Protein AF-G9QNW3-F1 (afdb_monomer)

Foldseek 3Di:
DQPQLAAADELCGWFADPVFFDQDNSSKTKGDPPHQPLVRLVCCSNNVNRTYYHFQLVLQSVLLVVLCVFFDSVVSSVQCVTDMRDGPDDRCLQVKDKDFAPPDDQQKWWKWALCQFDPVCVSLRIWIWGHHDPAWTQTHNQGIGGQVVRQVVSQVRGDPPDDDTIHTGRMIIHGPCVSSVVRGDDPPPPDDDDDDDDDDDDPWDWDDDPPDIDTD

Radius of gyration: 21.56 Å; Cα contacts (8 Å, |Δi|>4): 379; chains: 1; bounding box: 48×36×77 Å

pLDDT: mean 88.65, std 16.79, range [32.75, 98.75]

Sequence (216 aa):
MYKSGVHFATFSTSKCNEKYWTLTEKGAFALKPNVLPQTAIEDIFRNGRKYAFECATAMVIVFYKAVLEIIDKEQFNLLFSNLYLYDWQYDQDLDLRSHKGTDFLPGDCVYFINPDHDPNTPEWQGENAIVLDERLYYAHGIGITTRQRIIDILNTKRKQNPNQSAFLTNQITRLNFRSLLPYKPKINRDHHHVHQHSSLFSNLIISKIGSKTYLL

Secondary structure (DSSP, 8-state):
-GGG--EE--GGG-B--TTTEEEPTTS-EEEPTT--HHHHHHHHHHSGGG-EE-HHHHHHHHHHHHHHTTS-HHHHHHHTTT-EEBTTB--GGG-EEEEE-S---TT-EEEEE-TTB-TT-GGGSEEEEEEEETTEEEETTTEEE-HHHHHHHHHTTBPSS--S--EEEEEEEEE-TTTTGGGS-------------------PPEEEETTEEEE-

InterPro domains:
  IPR020916 Protein-glutamine gamma-glutamyltransferase, bacteria [NF002869] (2-214)
  IPR020916 Protein-glutamine gamma-glutamyltransferase, bacteria [PF20085] (1-181)

Structure (mmCIF, N/CA/C/O backbone):
data_AF-G9QNW3-F1
#
_entry.id   AF-G9QNW3-F1
#
loop_
_atom_site.group_PDB
_atom_site.id
_atom_site.type_symbol
_atom_site.label_atom_id
_atom_site.label_alt_id
_atom_site.label_comp_id
_atom_site.label_asym_id
_atom_site.label_entity_id
_atom_site.label_seq_id
_atom_site.pdbx_PDB_ins_code
_atom_site.Cartn_x
_atom_site.Cartn_y
_atom_site.Cartn_z
_atom_site.occupancy
_atom_site.B_iso_or_equiv
_atom_site.auth_seq_id
_atom_site.auth_comp_id
_atom_site.auth_asym_id
_atom_site.auth_atom_id
_atom_site.pdbx_PDB_model_num
ATOM 1 N N . MET A 1 1 ? -3.596 -6.268 -6.163 1.00 94.06 1 MET A N 1
ATOM 2 C CA . MET A 1 1 ? -3.037 -6.664 -4.855 1.00 94.06 1 MET A CA 1
ATOM 3 C C . MET A 1 1 ? -3.921 -7.690 -4.156 1.00 94.06 1 MET A C 1
ATOM 5 O O . MET A 1 1 ? -3.487 -8.817 -4.040 1.00 94.06 1 MET A O 1
ATOM 9 N N . TYR A 1 2 ? -5.172 -7.374 -3.794 1.00 96.00 2 TYR A N 1
ATOM 10 C CA . TYR A 1 2 ? -6.081 -8.276 -3.054 1.00 96.00 2 TYR A CA 1
ATOM 11 C C . TYR A 1 2 ? -6.068 -9.765 -3.471 1.00 96.00 2 TYR A C 1
ATOM 13 O O . TYR A 1 2 ? -5.963 -10.647 -2.627 1.00 96.00 2 TYR A O 1
ATOM 21 N N . LYS A 1 3 ? -6.117 -10.060 -4.778 1.00 96.44 3 LYS A N 1
ATOM 22 C CA . LYS A 1 3 ? -6.147 -11.439 -5.300 1.00 96.44 3 LYS A CA 1
ATOM 23 C C . LYS A 1 3 ? -4.790 -12.169 -5.306 1.00 96.44 3 LYS A C 1
ATOM 25 O O . LYS A 1 3 ? -4.767 -13.347 -5.638 1.00 96.44 3 LYS A O 1
ATOM 30 N N . SER A 1 4 ? -3.670 -11.517 -4.970 1.00 96.19 4 SER A N 1
ATOM 31 C CA . SER A 1 4 ? -2.334 -12.142 -5.038 1.00 96.19 4 SER A CA 1
ATOM 32 C C . SER A 1 4 ? -2.077 -13.163 -3.923 1.00 96.19 4 SER A C 1
ATOM 34 O O . SER A 1 4 ? -1.139 -13.956 -4.010 1.00 96.19 4 SER A O 1
ATOM 36 N N . GLY A 1 5 ? -2.893 -13.151 -2.864 1.00 96.31 5 GLY A N 1
ATOM 37 C CA . GLY A 1 5 ? -2.676 -13.973 -1.672 1.00 96.31 5 GLY A CA 1
ATOM 38 C C . GLY A 1 5 ? -1.566 -13.449 -0.757 1.00 96.31 5 GLY A C 1
ATOM 39 O O . GLY A 1 5 ? -1.055 -14.212 0.062 1.00 96.31 5 GLY A O 1
ATOM 40 N N . VAL A 1 6 ? -1.171 -12.181 -0.910 1.00 97.31 6 VAL A N 1
ATOM 41 C CA . VAL A 1 6 ? -0.330 -11.486 0.070 1.00 97.31 6 VAL A CA 1
ATOM 42 C C . VAL A 1 6 ? -1.066 -11.338 1.399 1.00 97.31 6 VAL A C 1
ATOM 44 O O . VAL A 1 6 ? -2.279 -11.124 1.416 1.00 97.31 6 VAL A O 1
ATOM 47 N N . HIS A 1 7 ? -0.338 -11.469 2.503 1.00 96.06 7 HIS A N 1
ATOM 48 C CA . HIS A 1 7 ? -0.900 -11.348 3.849 1.00 96.06 7 HIS A CA 1
ATOM 49 C C . HIS A 1 7 ? -0.460 -10.038 4.497 1.00 96.06 7 HIS A C 1
ATOM 51 O O . HIS A 1 7 ? 0.579 -9.492 4.143 1.00 96.06 7 HIS A O 1
ATOM 57 N N . PHE A 1 8 ? -1.237 -9.562 5.462 1.00 95.69 8 PHE A N 1
ATOM 58 C CA . PHE A 1 8 ? -0.781 -8.499 6.348 1.00 95.69 8 PHE A CA 1
ATOM 59 C C . PHE A 1 8 ? 0.301 -9.032 7.296 1.00 95.69 8 PHE A C 1
ATOM 61 O O . PHE A 1 8 ? 0.210 -10.173 7.758 1.00 95.69 8 PHE A O 1
ATOM 68 N N . ALA A 1 9 ? 1.295 -8.201 7.592 1.00 94.94 9 ALA A N 1
ATOM 69 C CA . ALA A 1 9 ? 2.261 -8.411 8.664 1.00 94.94 9 ALA A CA 1
ATOM 70 C C . ALA A 1 9 ? 2.714 -7.064 9.238 1.00 94.94 9 ALA A C 1
ATOM 72 O O . ALA A 1 9 ? 2.739 -6.061 8.532 1.00 94.94 9 ALA A O 1
ATOM 73 N N . THR A 1 10 ? 3.105 -7.049 10.510 1.00 93.44 10 THR A N 1
ATOM 74 C CA . THR A 1 10 ? 3.856 -5.925 11.090 1.00 93.44 10 THR A CA 1
ATOM 75 C C . THR A 1 10 ? 5.295 -5.940 10.573 1.00 93.44 10 THR A C 1
ATOM 77 O O . THR A 1 10 ? 5.761 -6.974 10.101 1.00 93.44 10 THR A O 1
ATOM 80 N N . PHE A 1 11 ? 6.050 -4.851 10.754 1.00 93.25 11 PHE A N 1
ATOM 81 C CA . PHE A 1 11 ? 7.466 -4.801 10.359 1.00 93.25 11 PHE A CA 1
ATOM 82 C C . PHE A 1 11 ? 8.308 -5.964 10.909 1.00 93.25 11 PHE A C 1
ATOM 84 O O . PHE A 1 11 ? 9.110 -6.548 10.186 1.00 93.25 11 PHE A O 1
ATOM 91 N N . SER A 1 12 ? 8.092 -6.358 12.168 1.00 93.50 12 SER A N 1
ATOM 92 C CA . SER A 1 12 ? 8.830 -7.458 12.806 1.00 93.50 12 SER A CA 1
ATOM 93 C C . SER A 1 12 ? 8.481 -8.846 12.262 1.00 93.50 12 SER A C 1
ATOM 95 O O . SER A 1 12 ? 9.225 -9.796 12.488 1.00 93.50 12 SER A O 1
ATOM 97 N N . THR A 1 13 ? 7.350 -8.977 11.568 1.00 95.44 13 THR A N 1
ATOM 98 C CA . THR A 1 13 ? 6.858 -10.243 11.004 1.00 95.44 13 THR A CA 1
ATOM 99 C C . THR A 1 13 ? 6.777 -10.213 9.477 1.00 95.44 13 THR A C 1
ATOM 101 O O . THR A 1 13 ? 6.267 -11.155 8.863 1.00 95.44 13 THR A O 1
ATOM 104 N N . SER A 1 14 ? 7.292 -9.146 8.855 1.00 97.31 14 SER A N 1
ATOM 105 C CA . SER A 1 14 ? 7.350 -8.987 7.409 1.00 97.31 14 SER A CA 1
ATOM 106 C C . SER A 1 14 ? 8.099 -10.1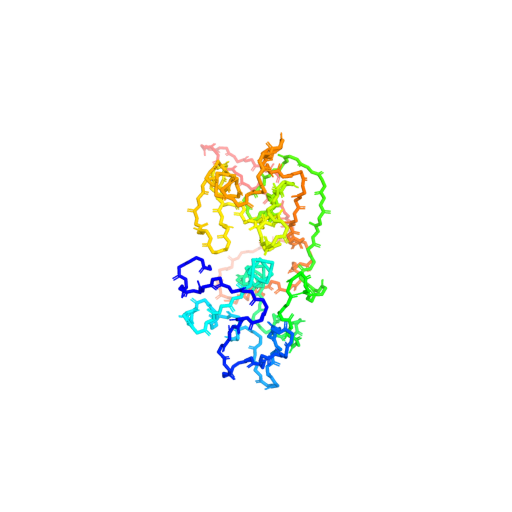46 6.755 1.00 97.31 14 SER A C 1
ATOM 108 O O . SER A 1 14 ? 9.099 -10.644 7.270 1.00 97.31 14 SER A O 1
ATOM 110 N N . LYS A 1 15 ? 7.645 -10.550 5.569 1.00 98.00 15 LYS A N 1
ATOM 111 C CA . LYS A 1 15 ? 8.325 -11.546 4.734 1.00 98.00 15 LYS A CA 1
ATOM 112 C C . LYS A 1 15 ? 8.277 -11.138 3.271 1.00 98.00 15 LYS A C 1
ATOM 114 O O . LYS A 1 15 ? 7.293 -10.560 2.805 1.00 98.00 15 LYS A O 1
ATOM 119 N N . CYS A 1 16 ? 9.302 -11.516 2.525 1.00 98.38 16 CYS A N 1
ATOM 120 C CA . CYS A 1 16 ? 9.379 -11.288 1.090 1.00 98.38 16 CYS A CA 1
ATOM 121 C C . CYS A 1 16 ? 9.994 -12.490 0.372 1.00 98.38 16 CYS A C 1
ATOM 123 O O . CYS A 1 16 ? 10.690 -13.305 0.974 1.00 98.38 16 CYS A O 1
ATOM 125 N N . ASN A 1 17 ? 9.788 -12.586 -0.942 1.00 98.56 17 ASN A N 1
ATOM 126 C CA . ASN A 1 17 ? 10.520 -13.554 -1.750 1.00 98.56 17 ASN A CA 1
ATOM 127 C C . ASN A 1 17 ? 11.998 -13.145 -1.859 1.00 98.56 17 ASN A C 1
ATOM 129 O O . ASN A 1 17 ? 12.354 -12.245 -2.627 1.00 98.56 17 ASN A O 1
ATOM 133 N N . GLU A 1 18 ? 12.860 -13.857 -1.134 1.00 97.81 18 GLU A N 1
ATOM 134 C CA . GLU A 1 18 ? 14.298 -13.585 -1.071 1.00 97.81 18 GLU A CA 1
ATOM 135 C C . GLU A 1 18 ? 15.026 -13.759 -2.405 1.00 97.81 18 GLU A C 1
ATOM 137 O O . GLU A 1 18 ? 16.173 -13.346 -2.549 1.00 97.81 18 GLU A O 1
ATOM 142 N N . LYS A 1 19 ? 14.385 -14.321 -3.433 1.00 98.25 19 LYS A N 1
ATOM 143 C CA . LYS A 1 19 ? 14.947 -14.291 -4.787 1.00 98.25 19 LYS A CA 1
ATOM 144 C C . LYS A 1 19 ? 15.161 -12.857 -5.294 1.00 98.25 19 LYS A C 1
ATOM 146 O O . LYS A 1 19 ? 16.102 -12.621 -6.044 1.00 98.25 19 LYS A O 1
ATOM 151 N N . TYR A 1 20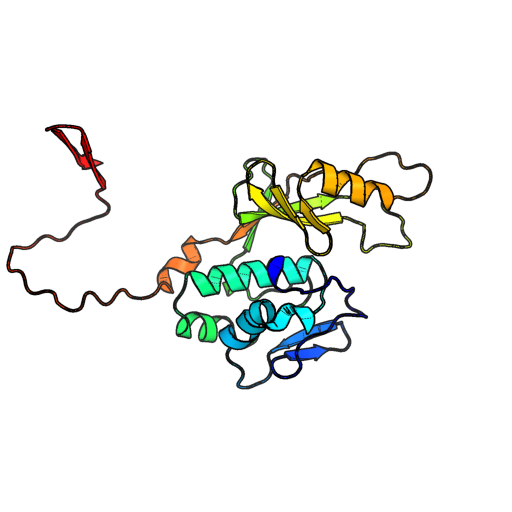 ? 14.295 -11.925 -4.898 1.00 98.56 20 TYR A N 1
ATOM 152 C CA . TYR A 1 20 ? 14.255 -10.562 -5.437 1.00 98.56 20 TYR A CA 1
ATOM 153 C C . TYR A 1 20 ? 14.609 -9.492 -4.402 1.00 98.56 20 TYR A C 1
ATOM 155 O O . TYR A 1 20 ? 15.118 -8.435 -4.765 1.00 98.56 20 TYR A O 1
ATOM 163 N N . TRP A 1 21 ? 14.363 -9.775 -3.125 1.00 98.62 21 TRP A N 1
ATOM 164 C CA . TRP A 1 21 ? 14.436 -8.799 -2.044 1.00 98.62 21 TRP A CA 1
ATOM 165 C C . TRP A 1 21 ? 15.356 -9.286 -0.924 1.00 98.62 21 TRP A C 1
ATOM 167 O O . TRP A 1 21 ? 15.418 -10.480 -0.638 1.00 98.62 21 TRP A O 1
ATOM 177 N N . THR A 1 22 ? 16.055 -8.366 -0.276 1.00 98.44 22 THR A N 1
ATOM 178 C CA . THR A 1 22 ? 16.709 -8.580 1.015 1.00 98.44 22 THR A CA 1
ATOM 179 C C . THR A 1 22 ? 15.813 -7.986 2.095 1.00 98.44 22 THR A C 1
ATOM 181 O O . THR A 1 22 ? 15.537 -6.786 2.071 1.00 98.44 22 THR A O 1
ATOM 184 N N . LEU A 1 23 ? 15.358 -8.821 3.031 1.00 97.88 23 LEU A N 1
ATOM 185 C CA . LEU A 1 23 ? 14.637 -8.369 4.218 1.00 97.88 23 LEU A CA 1
ATOM 186 C C . LEU A 1 23 ? 15.634 -7.747 5.201 1.00 97.88 23 LEU A C 1
ATOM 188 O O . LEU A 1 23 ? 16.594 -8.405 5.600 1.00 97.88 23 LEU A O 1
ATOM 192 N N . THR A 1 24 ? 15.434 -6.487 5.575 1.00 97.12 24 THR A N 1
ATOM 193 C CA . THR A 1 24 ? 16.271 -5.827 6.586 1.00 97.12 24 THR A CA 1
ATOM 194 C C . THR A 1 24 ? 15.779 -6.146 7.995 1.00 97.12 24 THR A C 1
ATOM 196 O O . THR A 1 24 ? 14.627 -6.524 8.193 1.00 97.12 24 THR A O 1
ATOM 199 N N . GLU A 1 25 ? 16.618 -5.907 9.004 1.00 94.25 25 GLU A N 1
ATOM 200 C CA . GLU A 1 25 ? 16.242 -6.056 10.422 1.00 94.25 25 GLU A CA 1
ATOM 201 C C . GLU A 1 25 ? 15.055 -5.170 10.832 1.00 94.25 25 GLU A C 1
ATOM 203 O O . GLU A 1 25 ? 14.339 -5.478 11.780 1.00 94.25 25 GLU A O 1
ATOM 208 N N . LYS A 1 26 ? 14.822 -4.074 10.101 1.00 93.75 26 LYS A N 1
ATOM 209 C CA . LYS A 1 26 ? 13.680 -3.178 10.316 1.00 93.75 26 LYS A CA 1
ATOM 210 C C . LYS A 1 26 ? 12.401 -3.675 9.639 1.00 93.75 26 LYS A C 1
ATOM 212 O O . LYS A 1 26 ? 11.382 -3.014 9.758 1.00 93.75 26 LYS A O 1
ATOM 217 N N . GLY A 1 27 ? 12.438 -4.789 8.907 1.00 94.50 27 GLY A N 1
ATOM 218 C CA . GLY A 1 27 ? 11.290 -5.304 8.159 1.00 94.50 27 GLY A CA 1
ATOM 219 C C . GLY A 1 27 ? 11.092 -4.679 6.777 1.00 94.50 27 GLY A C 1
ATOM 220 O O . GLY A 1 27 ? 10.025 -4.853 6.190 1.00 94.50 27 GLY A O 1
ATOM 221 N N . ALA A 1 28 ? 12.088 -3.951 6.261 1.00 96.81 28 ALA A N 1
ATOM 222 C CA . ALA A 1 28 ? 12.049 -3.352 4.928 1.00 96.81 28 ALA A CA 1
ATOM 223 C C . ALA A 1 28 ? 12.495 -4.335 3.846 1.00 96.81 28 ALA A C 1
ATOM 225 O O . ALA A 1 28 ? 13.322 -5.211 4.107 1.00 96.81 28 ALA A O 1
ATOM 226 N N . PHE A 1 29 ? 12.022 -4.146 2.614 1.00 98.00 29 PHE A N 1
ATOM 227 C CA . PHE A 1 29 ? 12.475 -4.932 1.466 1.00 98.00 29 PHE A CA 1
ATOM 228 C C . PHE A 1 29 ? 13.389 -4.090 0.587 1.00 98.00 29 PHE A C 1
ATOM 230 O O . PHE A 1 29 ? 12.930 -3.218 -0.150 1.00 98.00 29 PHE A O 1
ATOM 237 N N . ALA A 1 30 ? 14.686 -4.376 0.641 1.00 98.06 30 ALA A N 1
ATOM 238 C CA . ALA A 1 30 ? 15.664 -3.785 -0.260 1.00 98.06 30 ALA A CA 1
ATOM 239 C C . ALA A 1 30 ? 15.772 -4.636 -1.529 1.00 98.06 30 ALA A C 1
ATOM 241 O O . ALA A 1 30 ? 15.987 -5.848 -1.448 1.00 98.06 30 ALA A O 1
ATOM 242 N N . LEU A 1 31 ? 15.612 -4.030 -2.703 1.00 98.38 31 LEU A N 1
ATOM 243 C CA . LEU A 1 31 ? 15.790 -4.725 -3.974 1.00 98.38 31 LEU A CA 1
ATOM 244 C C . LEU A 1 31 ? 17.223 -5.263 -4.081 1.00 98.38 31 LEU A C 1
ATOM 246 O O . LEU A 1 31 ? 18.190 -4.559 -3.787 1.00 98.38 31 LEU A O 1
ATOM 250 N N . LYS A 1 32 ? 17.374 -6.526 -4.488 1.00 98.19 32 LYS A N 1
ATOM 251 C CA . LYS A 1 32 ? 18.704 -7.120 -4.657 1.00 98.19 32 LYS A CA 1
ATOM 252 C C . LYS A 1 32 ? 19.433 -6.530 -5.873 1.00 98.19 32 LYS A C 1
ATOM 254 O O . LYS A 1 32 ? 18.789 -6.229 -6.880 1.00 98.19 32 LYS A O 1
ATOM 259 N N . PRO A 1 33 ? 20.777 -6.447 -5.834 1.00 95.31 33 PRO A N 1
ATOM 260 C CA . PRO A 1 33 ? 21.562 -6.020 -6.987 1.00 95.31 33 PRO A CA 1
ATOM 261 C C . PRO A 1 33 ? 21.247 -6.859 -8.231 1.00 95.31 33 PRO A C 1
ATOM 263 O O . PRO A 1 33 ? 21.063 -8.074 -8.137 1.00 95.31 33 PRO A O 1
ATOM 266 N N . ASN A 1 34 ? 21.229 -6.215 -9.399 1.00 92.50 34 ASN A N 1
ATOM 267 C CA . ASN A 1 34 ? 20.969 -6.830 -10.710 1.00 92.50 34 ASN A CA 1
ATOM 268 C C . ASN A 1 34 ? 19.565 -7.441 -10.891 1.00 92.50 34 ASN A C 1
ATOM 270 O O . ASN A 1 34 ? 19.308 -8.103 -11.899 1.00 92.50 34 ASN A O 1
ATOM 274 N N . VAL A 1 35 ? 18.637 -7.222 -9.956 1.00 97.69 35 VAL A N 1
ATOM 275 C CA . VAL A 1 35 ? 17.225 -7.558 -10.149 1.00 97.69 35 VAL A CA 1
ATOM 276 C C . VAL A 1 35 ? 16.521 -6.382 -10.814 1.00 97.69 35 VAL A C 1
ATOM 278 O O . VAL A 1 35 ? 16.588 -5.259 -10.330 1.00 97.69 35 VAL A O 1
ATOM 281 N N . LEU A 1 36 ? 15.803 -6.641 -11.910 1.00 98.00 36 LEU A N 1
ATOM 282 C CA . LEU A 1 36 ? 14.977 -5.612 -12.543 1.00 98.00 36 LEU A CA 1
ATOM 283 C C . LEU A 1 36 ? 13.799 -5.229 -11.623 1.00 98.00 36 LEU A C 1
ATOM 285 O O . LEU A 1 36 ? 13.040 -6.128 -11.232 1.00 98.00 36 LEU A O 1
ATOM 289 N N . PRO A 1 37 ? 13.589 -3.931 -11.330 1.00 98.06 37 PRO A N 1
ATOM 290 C CA . PRO A 1 37 ? 12.487 -3.448 -10.492 1.00 98.06 37 PRO A CA 1
ATOM 291 C C . PRO A 1 37 ? 11.117 -3.978 -10.915 1.00 98.06 37 PRO A C 1
ATOM 293 O O . PRO A 1 37 ? 10.351 -4.463 -10.079 1.00 98.06 37 PRO A O 1
ATOM 296 N N . GLN A 1 38 ? 10.827 -3.983 -12.221 1.00 98.19 38 GLN A N 1
ATOM 297 C CA . GLN A 1 38 ? 9.569 -4.512 -12.750 1.00 98.19 38 GLN A CA 1
ATOM 298 C C . GLN A 1 38 ? 9.333 -5.968 -12.342 1.00 98.19 38 GLN A C 1
ATOM 300 O O . GLN A 1 38 ? 8.219 -6.346 -11.991 1.00 98.19 38 GLN A O 1
ATOM 305 N N . THR A 1 39 ? 10.386 -6.790 -12.359 1.00 98.38 39 THR A N 1
ATOM 306 C CA . THR A 1 39 ? 10.298 -8.226 -12.094 1.00 98.38 39 THR A CA 1
ATOM 307 C C . THR A 1 39 ? 9.990 -8.448 -10.623 1.00 98.38 39 THR A C 1
ATOM 309 O O . THR A 1 39 ? 9.133 -9.262 -10.289 1.00 98.38 39 THR A O 1
ATOM 312 N N . ALA A 1 40 ? 10.660 -7.699 -9.747 1.00 98.44 40 ALA A N 1
ATOM 313 C CA . ALA A 1 40 ? 10.465 -7.783 -8.309 1.00 98.44 40 ALA A CA 1
ATOM 314 C C . ALA A 1 40 ? 9.075 -7.291 -7.879 1.00 98.44 40 ALA A C 1
ATOM 316 O O . ALA A 1 40 ? 8.445 -7.925 -7.031 1.00 98.44 40 ALA A O 1
ATOM 317 N N . ILE A 1 41 ? 8.577 -6.206 -8.489 1.00 98.50 41 ILE A N 1
ATOM 318 C CA . ILE A 1 41 ? 7.217 -5.702 -8.261 1.00 98.50 41 ILE A CA 1
ATOM 319 C C . ILE A 1 41 ? 6.177 -6.683 -8.804 1.00 98.50 41 ILE A C 1
ATOM 321 O O . ILE A 1 41 ? 5.266 -7.052 -8.069 1.00 98.50 41 ILE A O 1
ATOM 325 N N . GLU A 1 42 ? 6.298 -7.158 -10.049 1.00 98.50 42 GLU A N 1
ATOM 326 C CA . GLU A 1 42 ? 5.363 -8.140 -10.617 1.00 98.50 42 GLU A CA 1
ATOM 327 C C . GLU A 1 42 ? 5.303 -9.434 -9.790 1.00 98.50 42 GLU A C 1
ATOM 329 O O . GLU A 1 42 ? 4.220 -10.010 -9.640 1.00 98.50 42 GLU A O 1
ATOM 334 N N . ASP A 1 43 ? 6.430 -9.877 -9.219 1.00 98.75 43 ASP A N 1
ATOM 335 C CA . ASP A 1 43 ? 6.481 -11.080 -8.386 1.00 98.75 43 ASP A CA 1
ATOM 336 C C . ASP A 1 43 ? 5.574 -10.980 -7.155 1.00 98.75 43 ASP A C 1
ATOM 338 O O . ASP A 1 43 ? 4.914 -11.959 -6.815 1.00 98.75 43 ASP A O 1
ATOM 342 N N . ILE A 1 44 ? 5.431 -9.797 -6.549 1.00 98.62 44 ILE A N 1
ATOM 343 C CA . ILE A 1 44 ? 4.523 -9.581 -5.408 1.00 98.62 44 ILE A CA 1
ATOM 344 C C . ILE A 1 44 ? 3.067 -9.899 -5.789 1.00 98.62 44 ILE A C 1
ATOM 346 O O . ILE A 1 44 ? 2.301 -10.444 -4.991 1.00 98.62 44 ILE A O 1
ATOM 350 N N . PHE A 1 45 ? 2.668 -9.600 -7.027 1.00 98.38 45 PHE A N 1
ATOM 351 C CA . PHE A 1 45 ? 1.302 -9.834 -7.503 1.00 98.38 45 PHE A CA 1
ATOM 352 C C . PHE A 1 45 ? 1.092 -11.265 -8.006 1.00 98.38 45 PHE A C 1
ATOM 354 O O . PHE A 1 45 ? -0.020 -11.780 -7.894 1.00 98.38 45 PHE A O 1
ATOM 361 N N . ARG A 1 46 ? 2.138 -11.913 -8.536 1.00 98.25 46 ARG A N 1
ATOM 362 C CA . ARG A 1 46 ? 2.082 -13.295 -9.046 1.00 98.25 46 ARG A CA 1
ATOM 363 C C . ARG A 1 46 ? 2.267 -14.340 -7.943 1.00 98.25 46 ARG A C 1
ATOM 365 O O . ARG A 1 46 ? 1.593 -15.363 -7.948 1.00 98.25 46 ARG A O 1
ATOM 372 N N . ASN A 1 47 ? 3.159 -14.073 -6.994 1.00 98.38 47 ASN A N 1
ATOM 373 C CA . ASN A 1 47 ? 3.594 -14.981 -5.933 1.00 98.38 47 ASN A CA 1
ATOM 374 C C . ASN A 1 47 ? 3.281 -14.426 -4.536 1.00 98.38 47 ASN A C 1
ATOM 376 O O . ASN A 1 47 ? 4.026 -14.672 -3.588 1.00 98.38 47 ASN A O 1
ATOM 380 N N . GLY A 1 48 ? 2.163 -13.708 -4.386 1.00 98.12 48 GLY A N 1
ATOM 381 C CA . GLY A 1 48 ? 1.830 -12.951 -3.173 1.00 98.12 48 GLY A CA 1
ATOM 382 C C . GLY A 1 48 ? 1.895 -13.749 -1.870 1.00 98.12 48 GLY A C 1
ATOM 383 O O . GLY A 1 48 ? 2.292 -13.202 -0.852 1.00 98.12 48 GLY A O 1
ATOM 384 N N . ARG A 1 49 ? 1.644 -15.065 -1.884 1.00 98.00 49 ARG A N 1
ATOM 385 C CA . ARG A 1 49 ? 1.780 -15.932 -0.691 1.00 98.00 49 ARG A CA 1
ATOM 386 C C . ARG A 1 49 ? 3.195 -15.961 -0.084 1.00 98.00 49 ARG A C 1
ATOM 388 O O . ARG A 1 49 ? 3.342 -16.271 1.102 1.00 98.00 49 ARG A O 1
ATOM 395 N N . LYS A 1 50 ? 4.225 -15.623 -0.870 1.00 98.44 50 LYS A N 1
ATOM 396 C CA . LYS A 1 50 ? 5.619 -15.458 -0.413 1.00 98.44 50 LYS A CA 1
ATOM 397 C C . LYS A 1 50 ? 5.872 -14.128 0.299 1.00 98.44 50 LYS A C 1
ATOM 399 O O . LYS A 1 50 ? 6.973 -13.905 0.786 1.00 98.44 50 LYS A O 1
ATOM 404 N N . TYR A 1 51 ? 4.869 -13.261 0.361 1.00 98.69 51 TYR A N 1
ATOM 405 C CA . TYR A 1 51 ? 4.980 -11.914 0.886 1.00 98.69 51 TYR A CA 1
ATOM 406 C C . TYR A 1 51 ? 4.003 -11.685 2.040 1.00 98.69 51 TYR A C 1
ATOM 408 O O . TYR A 1 51 ? 2.893 -12.231 2.060 1.00 98.69 51 TYR A O 1
ATOM 416 N N . ALA A 1 52 ? 4.432 -10.883 3.007 1.00 98.19 52 ALA A N 1
ATOM 417 C CA . ALA A 1 52 ? 3.562 -10.211 3.955 1.00 98.19 52 ALA A CA 1
ATOM 418 C C . ALA A 1 52 ? 4.218 -8.920 4.440 1.00 98.19 52 ALA A C 1
ATOM 420 O O . ALA A 1 52 ? 5.421 -8.912 4.697 1.00 98.19 52 ALA A O 1
ATOM 421 N N . PHE A 1 53 ? 3.442 -7.847 4.521 1.00 97.38 53 PHE A N 1
ATOM 422 C CA . PHE A 1 53 ? 3.908 -6.505 4.873 1.00 97.38 53 PHE A CA 1
ATOM 423 C C . PHE A 1 53 ? 2.741 -5.665 5.404 1.00 97.38 53 PHE A C 1
ATOM 425 O O . PHE A 1 53 ? 1.594 -6.112 5.386 1.00 97.38 53 PHE A O 1
ATOM 432 N N . GLU A 1 54 ? 3.034 -4.472 5.912 1.00 94.75 54 GLU A N 1
ATOM 433 C CA . GLU A 1 54 ? 2.029 -3.588 6.505 1.00 94.75 54 GLU A CA 1
ATOM 434 C C . GLU A 1 54 ? 1.256 -2.766 5.444 1.00 94.75 54 GLU A C 1
ATOM 436 O O . GLU A 1 54 ? 1.523 -2.845 4.238 1.00 94.75 54 GLU A O 1
ATOM 441 N N . CYS A 1 55 ? 0.223 -2.031 5.873 1.00 94.19 55 CYS A N 1
ATOM 442 C CA . CYS A 1 55 ? -0.729 -1.372 4.979 1.00 94.19 55 CYS A CA 1
ATOM 443 C C . CYS A 1 55 ? -0.161 -0.193 4.162 1.00 94.19 55 CYS A C 1
ATOM 445 O O . CYS A 1 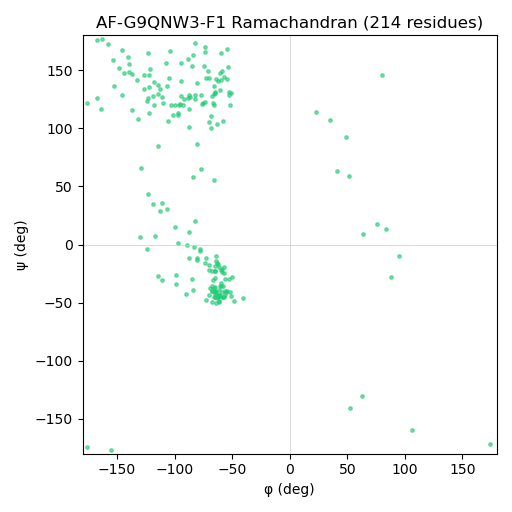55 ? -0.514 -0.073 2.989 1.00 94.19 55 CYS A O 1
ATOM 447 N N . ALA A 1 56 ? 0.722 0.642 4.710 1.00 93.69 56 ALA A N 1
ATOM 448 C CA . ALA A 1 56 ? 1.425 1.714 4.002 1.00 93.69 56 ALA A CA 1
ATOM 449 C C . ALA A 1 56 ? 2.349 1.168 2.900 1.00 93.69 56 ALA A C 1
ATOM 451 O O . ALA A 1 56 ? 2.180 1.548 1.736 1.00 93.69 56 ALA A O 1
ATOM 452 N N . THR A 1 57 ? 3.213 0.188 3.202 1.00 96.31 57 THR A N 1
ATOM 453 C CA . THR A 1 57 ? 4.024 -0.507 2.180 1.00 96.31 57 THR A CA 1
ATOM 454 C C . THR A 1 57 ? 3.127 -1.079 1.081 1.00 96.31 57 THR A C 1
ATOM 456 O O . THR A 1 57 ? 3.440 -0.978 -0.108 1.00 96.31 57 THR A O 1
ATOM 459 N N . ALA A 1 58 ? 1.963 -1.636 1.439 1.00 97.25 58 ALA A N 1
ATOM 460 C CA . ALA A 1 58 ? 1.014 -2.137 0.452 1.00 97.25 58 ALA A CA 1
ATOM 461 C C . ALA A 1 58 ? 0.484 -1.044 -0.489 1.00 97.25 58 ALA A C 1
ATOM 463 O O . ALA A 1 58 ? 0.333 -1.318 -1.684 1.00 97.25 58 ALA A O 1
ATOM 464 N N . MET A 1 59 ? 0.211 0.169 0.009 1.00 97.12 59 MET A N 1
ATOM 465 C CA . MET A 1 59 ? -0.229 1.293 -0.829 1.00 97.12 59 MET A CA 1
ATOM 466 C C . MET A 1 59 ? 0.877 1.729 -1.790 1.00 97.12 59 MET A C 1
ATOM 468 O O . MET A 1 59 ? 0.627 1.865 -2.989 1.00 97.12 59 MET A O 1
ATOM 472 N N . VAL A 1 60 ? 2.112 1.855 -1.296 1.00 96.31 60 VAL A N 1
ATOM 473 C CA . VAL A 1 60 ? 3.282 2.198 -2.119 1.00 96.31 60 VAL A CA 1
ATOM 474 C C . VAL A 1 60 ? 3.487 1.168 -3.238 1.00 96.31 60 VAL A C 1
ATOM 476 O O . VAL A 1 60 ? 3.639 1.539 -4.402 1.00 96.31 60 VAL A O 1
ATOM 479 N N . ILE A 1 61 ? 3.391 -0.134 -2.943 1.00 98.00 61 ILE A N 1
ATOM 480 C CA . ILE A 1 61 ? 3.505 -1.187 -3.968 1.00 98.00 61 ILE A CA 1
ATOM 481 C C . ILE A 1 61 ? 2.354 -1.122 -4.983 1.00 98.00 61 ILE A C 1
ATOM 483 O O . ILE A 1 61 ? 2.566 -1.379 -6.171 1.00 98.00 61 ILE A O 1
ATOM 487 N N . VAL A 1 62 ? 1.130 -0.790 -4.554 1.00 97.75 62 VAL A N 1
ATOM 488 C CA . VAL A 1 62 ? 0.006 -0.580 -5.483 1.00 97.75 62 VAL A CA 1
ATOM 489 C C . VAL A 1 62 ? 0.306 0.575 -6.436 1.00 97.75 62 VAL A C 1
ATOM 491 O O . VAL A 1 62 ? 0.085 0.417 -7.637 1.00 97.75 62 VAL A O 1
ATOM 494 N N . PHE A 1 63 ? 0.860 1.683 -5.943 1.00 97.19 63 PHE A N 1
ATOM 495 C CA . PHE A 1 63 ? 1.260 2.803 -6.791 1.00 97.19 63 PHE A CA 1
ATOM 496 C C . PHE A 1 63 ? 2.391 2.434 -7.752 1.00 97.19 63 PHE A C 1
ATOM 498 O O . PHE A 1 63 ? 2.258 2.691 -8.946 1.00 97.19 63 PHE A O 1
ATOM 505 N N . TYR A 1 64 ? 3.438 1.741 -7.293 1.00 97.50 64 TYR A N 1
ATOM 506 C CA . TYR A 1 64 ? 4.478 1.228 -8.192 1.00 97.50 64 TYR A CA 1
ATOM 507 C C . TYR A 1 64 ? 3.904 0.331 -9.279 1.00 97.50 64 TYR A C 1
ATOM 509 O O . TYR A 1 64 ? 4.260 0.463 -10.449 1.00 97.50 64 TYR A O 1
ATOM 517 N N . LYS A 1 65 ? 2.977 -0.562 -8.919 1.00 97.38 65 LYS A N 1
ATOM 518 C CA . LYS A 1 65 ? 2.333 -1.420 -9.908 1.00 97.38 65 LYS A CA 1
ATOM 519 C C . LYS A 1 65 ? 1.485 -0.619 -10.891 1.00 97.38 65 LYS A C 1
ATOM 521 O O . LYS A 1 65 ? 1.514 -0.935 -12.072 1.00 97.38 65 LYS A O 1
ATOM 526 N N . ALA A 1 66 ? 0.762 0.399 -10.430 1.00 95.62 66 ALA A N 1
ATOM 527 C CA . ALA A 1 66 ? -0.015 1.271 -11.303 1.00 95.62 66 ALA A CA 1
ATOM 528 C C . ALA A 1 66 ? 0.887 2.019 -12.295 1.00 95.62 66 ALA A C 1
ATOM 530 O O . ALA A 1 66 ? 0.582 2.044 -13.482 1.00 95.62 66 ALA A O 1
ATOM 531 N N . VAL A 1 67 ? 2.021 2.563 -11.842 1.00 95.56 67 VAL A N 1
ATOM 532 C CA . VAL A 1 67 ? 2.993 3.219 -12.729 1.00 95.56 67 VAL A CA 1
ATOM 533 C C . VAL A 1 67 ? 3.576 2.229 -13.734 1.00 95.56 67 VAL A C 1
ATOM 535 O O . VAL A 1 67 ? 3.570 2.523 -14.927 1.00 95.56 67 VAL A O 1
ATOM 538 N N . LEU A 1 68 ? 3.984 1.036 -13.289 1.00 96.00 68 LEU A N 1
ATOM 539 C CA . LEU A 1 68 ? 4.507 -0.024 -14.159 1.00 96.00 68 LEU A CA 1
ATOM 540 C C . LEU A 1 68 ? 3.533 -0.432 -15.281 1.00 96.00 68 LEU A C 1
ATOM 542 O O . LEU A 1 68 ? 3.972 -0.863 -16.340 1.00 96.00 68 LEU A O 1
ATOM 546 N N . GLU A 1 69 ? 2.222 -0.318 -15.064 1.00 94.06 69 GLU A N 1
ATOM 547 C CA . GLU A 1 69 ? 1.205 -0.615 -16.087 1.00 94.06 69 GLU A CA 1
ATOM 548 C C . GLU A 1 69 ? 1.001 0.531 -17.097 1.00 94.06 69 GLU A C 1
ATOM 550 O O . GLU A 1 69 ? 0.353 0.338 -18.124 1.00 94.06 69 GLU A O 1
ATOM 555 N N . ILE A 1 70 ? 1.515 1.733 -16.818 1.00 91.75 70 ILE A N 1
ATOM 556 C CA . ILE A 1 70 ? 1.243 2.948 -17.605 1.00 91.75 70 ILE A CA 1
ATOM 557 C C . ILE A 1 70 ? 2.477 3.425 -18.382 1.00 91.75 70 ILE A C 1
ATOM 559 O O . ILE A 1 70 ? 2.323 4.041 -19.443 1.00 91.75 70 ILE A O 1
ATOM 563 N N . ILE A 1 71 ? 3.682 3.186 -17.862 1.00 93.00 71 ILE A N 1
ATOM 564 C CA . ILE A 1 71 ? 4.938 3.632 -18.476 1.00 93.00 71 ILE A CA 1
ATOM 565 C C . ILE A 1 71 ? 5.676 2.484 -19.170 1.00 93.00 71 ILE A C 1
ATOM 567 O O . ILE A 1 71 ? 5.356 1.310 -18.995 1.00 93.00 71 ILE A O 1
ATOM 571 N N . ASP A 1 72 ? 6.664 2.842 -19.982 1.00 93.81 72 ASP A N 1
ATOM 572 C CA . ASP A 1 72 ? 7.580 1.889 -20.593 1.00 93.81 72 ASP A CA 1
ATOM 573 C C . ASP A 1 72 ? 8.392 1.124 -19.529 1.00 93.81 72 ASP A C 1
ATOM 575 O O . ASP A 1 72 ? 8.803 1.677 -18.504 1.00 93.81 72 ASP A O 1
ATOM 579 N N . LYS A 1 73 ? 8.605 -0.172 -19.760 1.00 95.06 73 LYS A N 1
ATOM 580 C CA . LYS A 1 73 ? 9.199 -1.094 -18.784 1.00 95.06 73 LYS A CA 1
ATOM 581 C C . LYS A 1 73 ? 10.663 -0.778 -18.511 1.00 95.06 73 LYS A C 1
ATOM 583 O O . LYS A 1 73 ? 11.117 -0.828 -17.366 1.00 95.06 73 LYS A O 1
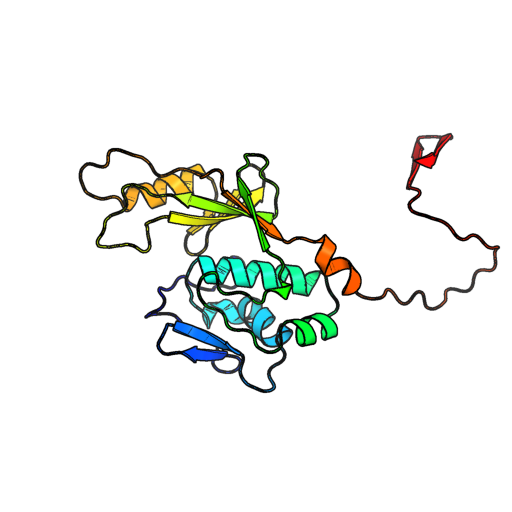ATOM 588 N N . GLU A 1 74 ? 11.402 -0.435 -19.555 1.00 95.44 74 GLU A N 1
ATOM 589 C CA . GLU A 1 74 ? 12.788 -0.013 -19.480 1.00 95.44 74 GLU A CA 1
ATOM 590 C C . GLU A 1 74 ? 12.887 1.304 -18.706 1.00 95.44 74 GLU A C 1
ATOM 592 O O . GLU A 1 74 ? 13.722 1.408 -17.808 1.00 95.44 74 GLU A O 1
ATOM 597 N N . GLN A 1 75 ? 11.979 2.258 -18.952 1.00 95.56 75 GLN A N 1
ATOM 598 C CA . GLN A 1 75 ? 11.899 3.490 -18.155 1.00 95.56 75 GLN A CA 1
ATOM 599 C C . GLN A 1 75 ? 11.583 3.212 -16.680 1.00 95.56 75 GLN A C 1
ATOM 601 O O . GLN A 1 75 ? 12.249 3.761 -15.808 1.00 95.56 75 GLN A O 1
ATOM 606 N N . PHE A 1 76 ? 10.636 2.319 -16.375 1.00 96.50 76 PHE A N 1
ATOM 607 C CA . PHE A 1 76 ? 10.336 1.931 -14.992 1.00 96.50 76 PHE A CA 1
ATOM 608 C C . PHE A 1 76 ? 11.569 1.372 -14.272 1.00 96.50 76 PHE A C 1
ATOM 610 O O . PHE A 1 76 ? 11.851 1.737 -13.132 1.00 96.50 76 PHE A O 1
ATOM 617 N N . ASN A 1 77 ? 12.322 0.494 -14.937 1.00 96.69 77 ASN A N 1
ATOM 618 C CA . ASN A 1 77 ? 13.524 -0.098 -14.354 1.00 96.69 77 ASN A CA 1
ATOM 619 C C . ASN A 1 77 ? 14.642 0.928 -14.127 1.00 96.69 77 ASN A C 1
ATOM 621 O O . ASN A 1 77 ? 15.429 0.750 -13.200 1.00 96.69 77 ASN A O 1
ATOM 625 N N . LEU A 1 78 ? 14.719 1.969 -14.963 1.00 93.56 78 LEU A N 1
ATOM 626 C CA . LEU A 1 78 ? 15.677 3.063 -14.807 1.00 93.56 78 LEU A CA 1
ATOM 627 C C . LEU A 1 78 ? 15.301 3.985 -13.643 1.00 93.56 78 LEU A C 1
ATOM 629 O O . LEU A 1 78 ? 16.161 4.279 -12.821 1.00 93.56 78 LEU A O 1
ATOM 633 N N . LEU A 1 79 ? 14.034 4.400 -13.558 1.00 93.12 79 LEU A N 1
ATOM 634 C CA . LEU A 1 79 ? 13.550 5.304 -12.506 1.00 93.12 79 LEU A CA 1
ATOM 635 C C . LEU A 1 79 ? 13.633 4.655 -11.122 1.00 93.12 79 LEU A C 1
ATOM 637 O O . LEU A 1 79 ? 14.048 5.278 -10.158 1.00 93.12 79 LEU A O 1
ATOM 641 N N . PHE A 1 80 ? 13.290 3.370 -11.021 1.00 95.00 80 PHE A N 1
ATOM 642 C CA . PHE A 1 80 ? 13.142 2.696 -9.731 1.00 95.00 80 PHE A CA 1
ATOM 643 C C . PHE A 1 80 ? 14.228 1.644 -9.481 1.00 95.00 80 PHE A C 1
ATOM 645 O O . PHE A 1 80 ? 13.965 0.596 -8.896 1.00 95.00 80 PHE A O 1
ATOM 652 N N . SER A 1 81 ? 15.465 1.880 -9.928 1.00 92.88 81 SER A N 1
ATOM 653 C CA . SER A 1 81 ? 16.536 0.868 -9.901 1.00 92.88 81 SER A CA 1
ATOM 654 C C . SER A 1 81 ? 16.967 0.422 -8.495 1.00 92.88 81 SER A C 1
ATOM 656 O O . SER A 1 81 ? 17.573 -0.636 -8.358 1.00 92.88 81 SER A O 1
ATOM 658 N N . ASN A 1 82 ? 16.658 1.206 -7.456 1.00 91.69 82 ASN A N 1
ATOM 659 C CA . ASN A 1 82 ? 17.073 0.971 -6.068 1.00 91.69 82 ASN A CA 1
ATOM 660 C C . ASN A 1 82 ? 15.874 0.895 -5.108 1.00 91.69 82 ASN A C 1
ATOM 662 O O . ASN A 1 82 ? 15.903 1.485 -4.028 1.00 91.69 82 ASN A O 1
ATOM 666 N N . LEU A 1 83 ? 14.804 0.194 -5.506 1.00 95.62 83 LEU A N 1
ATOM 667 C CA . LEU A 1 83 ? 13.590 0.090 -4.691 1.00 95.62 83 LEU A CA 1
ATOM 668 C C . LEU A 1 83 ? 13.883 -0.348 -3.252 1.00 95.62 83 LEU A C 1
ATOM 670 O O . LEU A 1 83 ? 14.528 -1.369 -2.997 1.00 95.62 83 LEU A O 1
ATOM 674 N N . TYR A 1 84 ? 13.310 0.406 -2.322 1.00 95.69 84 TYR A N 1
ATOM 675 C CA . TYR A 1 84 ? 13.318 0.125 -0.898 1.00 95.69 84 TYR A CA 1
ATOM 676 C C . TYR A 1 84 ? 11.890 0.280 -0.377 1.00 95.69 84 TYR A C 1
ATOM 678 O O . TYR A 1 84 ? 11.359 1.385 -0.332 1.00 95.69 84 TYR A O 1
ATOM 686 N N . LEU A 1 85 ? 11.241 -0.839 -0.053 1.00 96.50 85 LEU A N 1
ATOM 687 C CA . LEU A 1 85 ? 9.839 -0.864 0.367 1.00 96.50 85 LEU A CA 1
ATOM 688 C C . LEU A 1 85 ? 9.763 -0.897 1.895 1.00 96.50 85 LEU A C 1
ATOM 690 O O . LEU A 1 85 ? 10.163 -1.895 2.505 1.00 96.50 85 LEU A O 1
ATOM 694 N N . TYR A 1 86 ? 9.291 0.194 2.499 1.00 93.62 86 TYR A N 1
ATOM 695 C CA . TYR A 1 86 ? 9.164 0.340 3.949 1.00 93.62 86 TYR A CA 1
ATOM 696 C C . TYR A 1 86 ? 8.248 1.514 4.312 1.00 93.62 86 TYR A C 1
ATOM 698 O O . TYR A 1 86 ? 8.605 2.659 4.048 1.00 93.62 86 TYR A O 1
ATOM 706 N N . ASP A 1 87 ? 7.110 1.259 4.960 1.00 89.81 87 ASP A N 1
ATOM 707 C CA . ASP A 1 87 ? 6.142 2.301 5.334 1.00 89.81 87 ASP A CA 1
ATOM 708 C C . ASP A 1 87 ? 5.747 3.171 4.114 1.00 89.81 87 ASP A C 1
ATOM 710 O O . ASP A 1 87 ? 5.611 2.679 2.992 1.00 89.81 87 ASP A O 1
ATOM 714 N N . TRP A 1 88 ? 5.607 4.482 4.309 1.00 86.31 88 TRP A N 1
ATOM 715 C CA . TRP A 1 88 ? 5.485 5.498 3.267 1.00 86.31 88 TRP A CA 1
ATOM 716 C C . TRP A 1 88 ? 6.829 5.947 2.675 1.00 86.31 88 TRP A C 1
ATOM 718 O O . TRP A 1 88 ? 6.908 7.031 2.099 1.00 86.31 88 TRP A O 1
ATOM 728 N N . GLN A 1 89 ? 7.904 5.161 2.799 1.00 80.88 89 GLN A N 1
ATOM 729 C CA . GLN A 1 89 ? 9.121 5.434 2.035 1.00 80.88 89 GLN A CA 1
ATOM 730 C C . GLN A 1 89 ? 8.913 4.992 0.590 1.00 80.88 89 GLN A C 1
ATOM 732 O O . GLN A 1 89 ? 8.637 3.828 0.299 1.00 80.88 89 GLN A O 1
ATOM 737 N N . TYR A 1 90 ? 9.042 5.950 -0.317 1.00 73.19 90 TYR A N 1
ATOM 738 C CA . TYR A 1 90 ? 8.963 5.734 -1.750 1.00 73.19 90 TYR A CA 1
ATOM 739 C C . TYR A 1 90 ? 10.020 6.581 -2.456 1.00 73.19 90 TYR A C 1
ATOM 741 O O . TYR A 1 90 ? 10.477 7.606 -1.946 1.00 73.19 90 TYR A O 1
ATOM 749 N N . ASP A 1 91 ? 10.400 6.133 -3.645 1.00 70.31 91 ASP A N 1
ATOM 750 C CA . ASP A 1 91 ? 11.239 6.887 -4.569 1.00 70.31 91 ASP A CA 1
ATOM 751 C C . ASP A 1 91 ? 10.492 8.135 -5.058 1.00 70.31 91 ASP A C 1
ATOM 753 O O . ASP A 1 91 ? 9.347 8.028 -5.504 1.00 70.31 91 ASP A O 1
ATOM 757 N N . GLN A 1 92 ? 11.122 9.311 -4.977 1.00 67.75 92 GLN A N 1
ATOM 758 C CA . GLN A 1 92 ? 10.485 10.593 -5.298 1.00 67.75 92 GLN A CA 1
ATOM 759 C C . GLN A 1 92 ? 9.920 10.639 -6.726 1.00 67.75 92 GLN A C 1
ATOM 761 O O . GLN A 1 92 ? 8.936 11.348 -6.954 1.00 67.75 92 GLN A O 1
ATOM 766 N N . ASP A 1 93 ? 10.449 9.820 -7.641 1.00 69.25 93 ASP A N 1
ATOM 767 C CA . ASP A 1 93 ? 9.958 9.678 -9.016 1.00 69.25 93 ASP A CA 1
ATOM 768 C C . ASP A 1 93 ? 8.525 9.110 -9.111 1.00 69.25 93 ASP A C 1
ATOM 770 O O . ASP A 1 93 ? 7.871 9.228 -10.150 1.00 69.25 93 ASP A O 1
ATOM 774 N N . LEU A 1 94 ? 7.981 8.546 -8.024 1.00 79.19 94 LEU A N 1
ATOM 775 C CA . LEU A 1 94 ? 6.576 8.133 -7.936 1.00 79.19 94 LEU A CA 1
ATOM 776 C C . LEU A 1 94 ? 5.604 9.339 -7.894 1.00 79.19 94 LEU A C 1
ATOM 778 O O . LEU A 1 94 ? 4.436 9.172 -8.235 1.00 79.19 94 LEU A O 1
ATOM 782 N N . ASP A 1 95 ? 6.068 10.539 -7.499 1.00 86.31 95 ASP A N 1
ATOM 783 C CA . ASP A 1 95 ? 5.310 11.811 -7.385 1.00 86.31 95 ASP A CA 1
ATOM 784 C C . ASP A 1 95 ? 3.899 11.636 -6.783 1.00 86.31 95 ASP A C 1
ATOM 786 O O . ASP A 1 95 ? 2.864 11.869 -7.424 1.00 86.31 95 ASP A O 1
ATOM 790 N N . LEU A 1 96 ? 3.862 11.194 -5.522 1.00 89.50 96 LEU A N 1
ATOM 791 C CA . LEU A 1 96 ? 2.645 11.150 -4.713 1.00 89.50 96 LEU A CA 1
ATOM 792 C C . LEU A 1 96 ? 2.367 12.519 -4.093 1.00 89.50 96 LEU A C 1
ATOM 794 O O . LEU A 1 96 ? 3.219 13.104 -3.423 1.00 89.50 96 LEU A O 1
ATOM 798 N N . ARG A 1 97 ? 1.142 13.014 -4.276 1.00 91.44 97 ARG A N 1
ATOM 799 C CA . ARG A 1 97 ? 0.696 14.306 -3.751 1.00 91.44 97 ARG A CA 1
ATOM 800 C C . ARG A 1 97 ? -0.454 14.127 -2.788 1.00 91.44 97 ARG A C 1
ATOM 802 O O . ARG A 1 97 ? -1.470 13.527 -3.135 1.00 91.44 97 ARG A O 1
ATOM 809 N N . SER A 1 98 ? -0.299 14.709 -1.607 1.00 92.06 98 SER A N 1
ATOM 810 C CA . SER A 1 98 ? -1.313 14.700 -0.560 1.00 92.06 98 SER A CA 1
ATOM 811 C C . SER A 1 98 ? -1.972 16.067 -0.438 1.00 92.06 98 SER A C 1
ATOM 813 O O . SER A 1 98 ? -1.296 17.094 -0.448 1.00 92.06 98 SER A O 1
ATOM 815 N N . HIS A 1 99 ? -3.291 16.088 -0.300 1.00 94.31 99 HIS A N 1
ATOM 816 C CA . HIS A 1 99 ? -4.056 17.303 -0.034 1.00 94.31 99 HIS A CA 1
ATOM 817 C C . HIS A 1 99 ? -5.257 17.000 0.863 1.00 94.31 99 HIS A C 1
ATOM 819 O O . HIS A 1 99 ? -5.597 15.838 1.096 1.00 94.31 99 HIS A O 1
ATOM 825 N N . LYS A 1 100 ? -5.878 18.059 1.395 1.00 96.31 100 LYS A N 1
ATOM 826 C CA . LYS A 1 100 ? -7.134 17.951 2.138 1.00 96.31 100 LYS A CA 1
ATOM 827 C C . LYS A 1 100 ? -8.308 18.213 1.203 1.00 96.31 100 LYS A C 1
ATOM 829 O O . LYS A 1 100 ? -8.330 19.255 0.553 1.00 96.31 100 LYS A O 1
ATOM 834 N N . GLY A 1 101 ? -9.274 17.306 1.176 1.00 94.88 101 GLY A N 1
ATOM 835 C CA . GLY A 1 101 ? -10.410 17.368 0.266 1.00 94.88 101 GLY A CA 1
ATOM 836 C C . GLY A 1 101 ? -11.523 16.395 0.639 1.00 94.88 101 GLY A C 1
ATOM 837 O O . GLY A 1 101 ? -11.418 15.619 1.589 1.00 94.88 101 GLY A O 1
ATOM 838 N N . THR A 1 102 ? -12.619 16.478 -0.107 1.00 93.94 102 THR A N 1
ATOM 839 C CA . THR A 1 102 ? -13.742 15.516 -0.054 1.00 93.94 102 THR A CA 1
ATOM 840 C C . THR A 1 102 ? -14.126 15.023 -1.453 1.00 93.94 102 THR A C 1
ATOM 842 O O . THR A 1 102 ? -15.093 14.288 -1.627 1.00 93.94 102 THR A O 1
ATOM 845 N N . ASP A 1 103 ? -13.333 15.416 -2.448 1.00 94.19 103 ASP A N 1
ATOM 846 C CA . ASP A 1 103 ? -13.388 15.079 -3.864 1.00 94.19 103 ASP A CA 1
ATOM 847 C C . ASP A 1 103 ? -12.669 13.748 -4.134 1.00 94.19 103 ASP A C 1
ATOM 849 O O . ASP A 1 103 ? -11.700 13.667 -4.890 1.00 94.19 103 ASP A O 1
ATOM 853 N N . PHE A 1 104 ? -13.140 12.693 -3.469 1.00 94.25 104 PHE A N 1
ATOM 854 C CA . PHE A 1 104 ? -12.594 11.348 -3.629 1.00 94.25 104 PHE A CA 1
ATOM 855 C C . PHE A 1 104 ? -12.822 10.831 -5.053 1.00 94.25 104 PHE A C 1
ATOM 857 O O . PHE A 1 104 ? -13.946 10.843 -5.557 1.00 94.25 104 PHE A O 1
ATOM 864 N N . LEU A 1 105 ? -11.761 10.324 -5.675 1.00 95.56 105 LEU A N 1
ATOM 865 C CA . LEU A 1 105 ? -11.774 9.704 -6.995 1.00 95.56 105 LEU A CA 1
ATOM 866 C C . LEU A 1 105 ? -11.266 8.258 -6.916 1.00 95.56 105 LEU A C 1
ATOM 868 O O . LEU A 1 105 ? -10.409 7.948 -6.082 1.00 95.56 105 LEU A O 1
ATOM 872 N N . PRO A 1 106 ? -11.730 7.359 -7.804 1.00 96.62 106 PRO A N 1
ATOM 873 C CA . PRO A 1 106 ? -11.127 6.040 -7.947 1.00 96.62 106 PRO A CA 1
ATOM 874 C C . PRO A 1 106 ? -9.610 6.130 -8.164 1.00 96.62 106 PRO A C 1
ATOM 876 O O . PRO A 1 106 ? -9.131 6.889 -9.007 1.00 96.62 106 PRO A O 1
ATOM 879 N N . GLY A 1 107 ? -8.859 5.337 -7.402 1.00 95.94 107 GLY A N 1
ATOM 880 C CA . GLY A 1 107 ? -7.396 5.340 -7.374 1.00 95.94 107 GLY A CA 1
ATOM 881 C C . GLY A 1 107 ? -6.778 6.204 -6.272 1.00 95.94 107 GLY A C 1
ATOM 882 O O . GLY A 1 107 ? -5.575 6.088 -6.038 1.00 95.94 107 GLY A O 1
ATOM 883 N N . ASP A 1 108 ? -7.565 7.019 -5.567 1.00 96.62 108 ASP A N 1
ATOM 884 C CA . ASP A 1 108 ? -7.077 7.764 -4.408 1.00 96.62 108 ASP A CA 1
ATOM 885 C C . ASP A 1 108 ? -6.694 6.833 -3.269 1.00 96.62 108 ASP A C 1
ATOM 887 O O . ASP A 1 108 ? -7.454 5.931 -2.914 1.00 96.62 108 ASP A O 1
ATOM 891 N N . CYS A 1 109 ? -5.552 7.103 -2.642 1.00 97.62 109 CYS A N 1
ATOM 892 C CA . CYS A 1 109 ? -5.272 6.578 -1.319 1.00 97.62 109 CYS A CA 1
ATOM 893 C C . CYS A 1 109 ? -5.849 7.526 -0.269 1.00 97.62 109 CYS A C 1
ATOM 895 O O . CYS A 1 109 ? -5.564 8.724 -0.258 1.00 97.62 109 CYS A O 1
ATOM 897 N N . VAL A 1 110 ? -6.649 6.972 0.630 1.00 97.50 110 VAL A N 1
ATOM 898 C CA . VAL A 1 110 ? -7.299 7.677 1.731 1.00 97.50 110 VAL A CA 1
ATOM 899 C C . VAL A 1 110 ? -6.927 7.038 3.059 1.00 97.50 110 VAL A C 1
ATOM 901 O O . VAL A 1 110 ? -6.447 5.904 3.104 1.00 97.50 110 VAL A O 1
ATOM 904 N N . TYR A 1 111 ? -7.181 7.757 4.149 1.00 97.56 111 TYR A N 1
ATOM 905 C CA . TYR A 1 111 ? -6.881 7.279 5.492 1.00 97.56 111 TYR A CA 1
ATOM 906 C C . TYR A 1 111 ? -8.119 7.273 6.385 1.00 97.56 111 TYR A C 1
ATOM 908 O O . TYR A 1 111 ? -8.789 8.299 6.555 1.00 97.56 111 TYR A O 1
ATOM 916 N N . PHE A 1 112 ? -8.397 6.118 6.982 1.00 98.25 112 PHE A N 1
ATOM 917 C CA . PHE A 1 112 ? -9.351 5.955 8.069 1.00 98.25 112 PHE A CA 1
ATOM 918 C C . PHE A 1 112 ? -8.599 6.069 9.387 1.00 98.25 112 PHE A C 1
ATOM 920 O O . PHE A 1 112 ? -7.708 5.271 9.650 1.00 98.25 112 PHE A O 1
ATOM 927 N N . ILE A 1 113 ? -8.955 7.035 10.226 1.00 98.00 113 ILE A N 1
ATOM 928 C CA . ILE A 1 113 ? -8.337 7.196 11.542 1.00 98.00 113 ILE A CA 1
ATOM 929 C C . ILE A 1 113 ? -9.162 6.475 12.606 1.00 98.00 113 ILE A C 1
ATOM 931 O O . ILE A 1 113 ? -10.392 6.536 12.579 1.00 98.00 113 ILE A O 1
ATOM 935 N N . ASN A 1 114 ? -8.487 5.833 13.559 1.00 98.19 114 ASN A N 1
ATOM 936 C CA . ASN A 1 114 ? -9.069 5.267 14.772 1.00 98.19 114 ASN A CA 1
ATOM 937 C C . ASN A 1 114 ? -8.531 6.021 16.007 1.00 98.19 114 ASN A C 1
ATOM 939 O O . ASN A 1 114 ? -7.537 5.610 16.615 1.00 98.19 114 ASN A O 1
ATOM 943 N N . PRO A 1 115 ? -9.146 7.159 16.371 1.00 97.50 115 PRO A N 1
ATOM 944 C CA . PRO A 1 115 ? -8.595 8.068 17.380 1.00 97.50 115 PRO A CA 1
ATOM 945 C C . PRO A 1 115 ? -8.524 7.444 18.779 1.00 97.50 115 PRO A C 1
ATOM 947 O O . PRO A 1 115 ? -7.637 7.778 19.557 1.00 97.50 115 PRO A O 1
ATOM 950 N N . ASP A 1 116 ? -9.423 6.504 19.077 1.00 97.69 116 ASP A N 1
ATOM 951 C CA . ASP A 1 116 ? -9.500 5.801 20.358 1.00 97.69 116 ASP A CA 1
ATOM 952 C C . ASP A 1 116 ? -9.010 4.345 20.268 1.00 97.69 116 ASP A C 1
ATOM 954 O O . ASP A 1 116 ? -9.496 3.484 21.005 1.00 97.69 116 ASP A O 1
ATOM 958 N N . HIS A 1 117 ? -8.064 4.046 19.369 1.00 97.06 117 HIS A N 1
ATOM 959 C CA . HIS A 1 117 ? -7.429 2.724 19.296 1.00 97.06 117 HIS A CA 1
ATOM 960 C C . HIS A 1 117 ? -6.841 2.284 20.651 1.00 97.06 117 HIS A C 1
ATOM 962 O O . HIS A 1 117 ? -6.490 3.113 21.496 1.00 97.06 117 HIS A O 1
ATOM 968 N N . ASP A 1 118 ? -6.757 0.972 20.876 1.00 96.94 118 ASP A N 1
ATOM 969 C CA . ASP A 1 118 ? -6.079 0.421 22.053 1.00 96.94 118 ASP A CA 1
ATOM 970 C C . ASP A 1 118 ? -4.565 0.717 21.971 1.00 96.94 118 ASP A C 1
ATOM 972 O O . ASP A 1 118 ? -3.926 0.290 21.005 1.00 96.94 118 ASP A O 1
ATOM 976 N N . PRO A 1 119 ? -3.964 1.415 22.958 1.00 94.12 119 PRO A N 1
ATOM 977 C CA . PRO A 1 119 ? -2.533 1.731 22.958 1.00 94.12 119 PRO A CA 1
ATOM 978 C C . PRO A 1 119 ? -1.610 0.506 22.908 1.00 94.12 119 PRO A C 1
ATOM 980 O O . PRO A 1 119 ? -0.450 0.637 22.526 1.00 94.12 119 PRO A O 1
ATOM 983 N N . ASN A 1 120 ? -2.102 -0.676 23.293 1.00 94.38 120 ASN A N 1
ATOM 984 C CA . ASN A 1 120 ? -1.338 -1.923 23.222 1.00 94.38 120 ASN A CA 1
ATOM 985 C C . ASN A 1 120 ? -1.320 -2.535 21.815 1.00 94.38 120 ASN A C 1
ATOM 987 O O . ASN A 1 120 ? -0.555 -3.465 21.569 1.00 94.38 120 ASN A O 1
ATOM 991 N N . THR A 1 121 ? -2.153 -2.031 20.901 1.00 90.56 121 THR A N 1
ATOM 992 C CA . THR A 1 121 ? -2.216 -2.473 19.504 1.00 90.56 121 THR A CA 1
ATOM 993 C C . THR A 1 121 ? -2.138 -1.264 18.558 1.00 90.56 121 THR A C 1
ATOM 995 O O . THR A 1 121 ? -3.122 -0.926 17.884 1.00 90.56 121 THR A O 1
ATOM 998 N N . PRO A 1 122 ? -0.994 -0.553 18.534 1.00 89.69 122 PRO A N 1
ATOM 999 C CA . PRO A 1 122 ? -0.819 0.682 17.765 1.00 89.69 122 PRO A CA 1
ATOM 1000 C C . PRO A 1 122 ? -0.986 0.487 16.252 1.00 89.69 122 PRO A C 1
ATOM 1002 O O . PRO A 1 122 ? -1.272 1.442 15.535 1.00 89.69 122 PRO A O 1
ATOM 1005 N N . GLU A 1 123 ? -0.873 -0.742 15.748 1.00 87.44 123 GLU A N 1
ATOM 1006 C CA . GLU A 1 123 ? -1.157 -1.083 14.355 1.00 87.44 123 GLU A CA 1
ATOM 1007 C C . GLU A 1 123 ? -2.618 -0.823 13.945 1.00 87.44 123 GLU A C 1
ATOM 1009 O O . GLU A 1 123 ? -2.901 -0.713 12.757 1.00 87.44 123 GLU A O 1
ATOM 1014 N N . TRP A 1 124 ? -3.538 -0.661 14.905 1.00 93.44 124 TRP A N 1
ATOM 1015 C CA . TRP A 1 124 ? -4.948 -0.333 14.660 1.00 93.44 124 TRP A CA 1
ATOM 1016 C C . TRP A 1 124 ? -5.287 1.150 14.846 1.00 93.44 124 TRP A C 1
ATOM 1018 O O . TRP A 1 124 ? -6.468 1.496 14.937 1.00 93.44 124 TRP A O 1
ATOM 1028 N N . GLN A 1 125 ? -4.287 2.037 14.890 1.00 94.88 125 GLN A N 1
ATOM 1029 C CA . GLN A 1 125 ? -4.494 3.493 14.949 1.00 94.88 125 GLN A CA 1
ATOM 1030 C C . GLN A 1 125 ? -5.192 4.072 13.706 1.00 94.88 125 GLN A C 1
ATOM 1032 O O . GLN A 1 125 ? -5.710 5.192 13.729 1.00 94.88 125 GLN A O 1
ATOM 1037 N N . GLY A 1 126 ? -5.240 3.306 12.621 1.00 95.69 126 GLY A N 1
ATOM 1038 C CA . GLY A 1 126 ? -5.980 3.630 11.417 1.00 95.69 126 GLY A CA 1
ATOM 1039 C C . GLY A 1 126 ? -5.716 2.622 10.312 1.00 95.69 126 GLY A C 1
ATOM 1040 O O . GLY A 1 126 ? -5.091 1.593 10.542 1.00 95.69 126 GLY A O 1
ATOM 1041 N N . GLU A 1 127 ? -6.215 2.922 9.120 1.00 97.38 127 GLU A N 1
ATOM 1042 C CA . GLU A 1 127 ? -6.068 2.070 7.946 1.00 97.38 127 GLU A CA 1
ATOM 1043 C C . GLU A 1 127 ? -5.951 2.924 6.682 1.00 97.38 127 GLU A C 1
ATOM 1045 O O . GLU A 1 127 ? -6.786 3.797 6.416 1.00 97.38 127 GLU A O 1
ATOM 1050 N N . ASN A 1 128 ? -4.916 2.650 5.889 1.00 97.69 128 ASN A N 1
ATOM 1051 C CA . ASN A 1 128 ? -4.786 3.194 4.542 1.00 97.69 128 ASN A CA 1
ATOM 1052 C C . ASN A 1 128 ? -5.651 2.379 3.577 1.00 97.69 128 ASN A C 1
ATOM 1054 O O . ASN A 1 128 ? -5.672 1.151 3.646 1.00 97.69 128 ASN A O 1
ATOM 1058 N N . ALA A 1 129 ? -6.332 3.040 2.645 1.00 97.94 129 ALA A N 1
ATOM 1059 C CA . ALA A 1 129 ? -7.155 2.343 1.667 1.00 97.94 129 ALA A CA 1
ATOM 1060 C C . ALA A 1 129 ? -7.131 3.007 0.291 1.00 97.94 129 ALA A C 1
ATOM 1062 O O . ALA A 1 129 ? -7.093 4.228 0.191 1.00 97.94 129 ALA A O 1
ATOM 1063 N N . ILE A 1 130 ? -7.238 2.204 -0.769 1.00 98.38 130 ILE A N 1
ATOM 1064 C CA . ILE A 1 130 ? -7.451 2.693 -2.135 1.00 98.38 130 ILE A CA 1
ATOM 1065 C C . ILE A 1 130 ? -8.947 2.756 -2.424 1.00 98.38 130 ILE A C 1
ATOM 1067 O O . ILE A 1 130 ? -9.636 1.739 -2.315 1.00 98.38 130 ILE A O 1
ATOM 1071 N N . VAL A 1 131 ? -9.442 3.919 -2.838 1.00 98.19 131 VAL A N 1
ATOM 1072 C CA . VAL A 1 131 ? -10.800 4.091 -3.365 1.00 98.19 131 VAL A CA 1
ATOM 1073 C C . VAL A 1 131 ? -10.906 3.326 -4.681 1.00 98.19 131 VAL A C 1
ATOM 1075 O O . VAL A 1 131 ? -10.166 3.590 -5.625 1.00 98.19 131 VAL A O 1
ATOM 1078 N N . LEU A 1 132 ? -11.815 2.360 -4.753 1.00 97.31 132 LEU A N 1
ATOM 1079 C CA . LEU A 1 132 ? -12.093 1.608 -5.980 1.00 97.31 132 LEU A CA 1
ATOM 1080 C C . LEU A 1 132 ? -13.324 2.156 -6.700 1.00 97.31 132 LEU A C 1
ATOM 1082 O O . LEU A 1 132 ? -13.381 2.124 -7.924 1.00 97.31 132 LEU A O 1
ATOM 1086 N N . ASP A 1 133 ? -14.297 2.628 -5.922 1.00 93.88 133 ASP A N 1
ATOM 1087 C CA . ASP A 1 133 ? -15.568 3.190 -6.373 1.00 93.88 133 ASP A CA 1
ATOM 1088 C C . ASP A 1 133 ? -16.202 3.994 -5.217 1.00 93.88 133 ASP A C 1
ATOM 1090 O O . ASP A 1 133 ? -15.692 3.957 -4.094 1.00 93.88 133 ASP A O 1
ATOM 1094 N N . GLU A 1 134 ? -17.348 4.645 -5.436 1.00 86.75 134 GLU A N 1
ATOM 1095 C CA . GLU A 1 134 ? -18.068 5.475 -4.451 1.00 86.75 13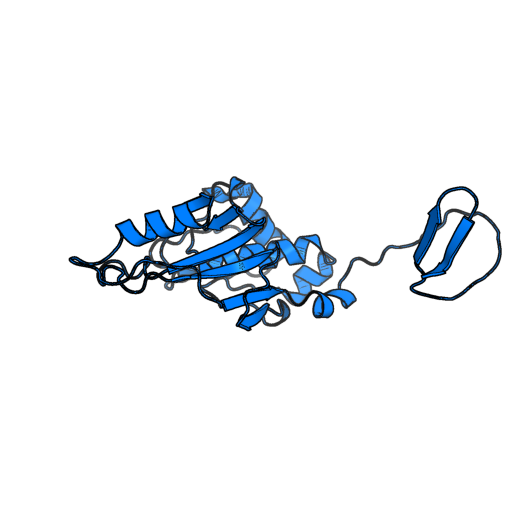4 GLU A CA 1
ATOM 1096 C C . GLU A 1 134 ? -18.295 4.785 -3.095 1.00 86.75 134 GLU A C 1
ATOM 1098 O O . GLU A 1 134 ? -18.423 5.438 -2.057 1.00 86.75 134 GLU A O 1
ATOM 1103 N N . ARG A 1 135 ? -18.388 3.450 -3.089 1.00 91.56 135 ARG A N 1
ATOM 1104 C CA . ARG A 1 135 ? -18.705 2.651 -1.895 1.00 91.56 135 ARG A CA 1
ATOM 1105 C C . ARG A 1 135 ? -17.667 1.591 -1.559 1.00 91.56 135 ARG A C 1
ATOM 1107 O O . ARG A 1 135 ? -17.840 0.908 -0.548 1.00 91.56 135 ARG A O 1
ATOM 1114 N N . LEU A 1 136 ? -16.634 1.423 -2.384 1.00 97.69 136 LEU A N 1
ATOM 1115 C CA . LEU A 1 136 ? -15.701 0.304 -2.288 1.00 97.69 136 LEU A CA 1
ATOM 1116 C C . LEU A 1 136 ? -14.265 0.777 -2.118 1.00 97.69 136 LEU A C 1
ATOM 1118 O O . LEU A 1 136 ? -13.785 1.656 -2.827 1.00 97.69 136 LEU A O 1
ATOM 1122 N N . TYR A 1 137 ? -13.577 0.115 -1.198 1.00 98.50 137 TYR A N 1
ATOM 1123 C CA . TYR A 1 137 ? -12.215 0.416 -0.796 1.00 98.50 137 TYR A CA 1
ATOM 1124 C C . TYR A 1 137 ? -11.409 -0.874 -0.756 1.00 98.50 137 TYR A C 1
ATOM 1126 O O . TYR A 1 137 ? -11.914 -1.903 -0.308 1.00 98.50 137 TYR A O 1
ATOM 1134 N N . TYR A 1 138 ? -10.153 -0.820 -1.181 1.00 98.38 138 TYR A N 1
ATOM 1135 C CA . TYR A 1 138 ? -9.166 -1.849 -0.880 1.00 98.38 138 TYR A CA 1
ATOM 1136 C C . TYR A 1 138 ? -8.336 -1.412 0.329 1.00 98.38 138 TYR A C 1
ATOM 1138 O O . TYR A 1 138 ? -7.569 -0.462 0.218 1.00 98.38 138 TYR A O 1
ATOM 1146 N N . ALA A 1 139 ? -8.469 -2.129 1.442 1.00 97.38 139 ALA A N 1
ATOM 1147 C CA . ALA A 1 139 ? -7.691 -1.959 2.669 1.00 97.38 139 ALA A CA 1
ATOM 1148 C C . ALA A 1 139 ? -6.833 -3.215 2.889 1.00 97.38 139 ALA A C 1
ATOM 1150 O O . ALA A 1 139 ? -7.328 -4.342 2.768 1.00 97.38 139 ALA A O 1
ATOM 1151 N N . HIS A 1 140 ? -5.534 -3.068 3.131 1.00 96.75 140 HIS A N 1
ATOM 1152 C CA . HIS A 1 140 ? -4.637 -4.223 3.165 1.00 96.75 140 HIS A CA 1
ATOM 1153 C C . HIS A 1 140 ? -4.794 -4.992 4.485 1.00 96.75 140 HIS A C 1
ATOM 1155 O O . HIS A 1 140 ? -4.757 -4.421 5.560 1.00 96.75 140 HIS A O 1
ATOM 1161 N N . GLY A 1 141 ? -5.001 -6.311 4.418 1.00 92.56 141 GLY A N 1
ATOM 1162 C CA . GLY A 1 141 ? -5.332 -7.132 5.593 1.00 92.56 141 GLY A CA 1
ATOM 1163 C C . GLY A 1 141 ? -6.833 -7.225 5.893 1.00 92.56 141 GLY A C 1
ATOM 1164 O O . GLY A 1 141 ? -7.283 -8.262 6.373 1.00 92.56 141 GLY A O 1
ATOM 1165 N N . ILE A 1 142 ? -7.628 -6.216 5.517 1.00 95.88 142 ILE A N 1
ATOM 1166 C CA . ILE A 1 142 ? -9.102 -6.256 5.593 1.00 95.88 142 ILE A CA 1
ATOM 1167 C C . ILE A 1 142 ? -9.717 -6.808 4.296 1.00 95.88 142 ILE A C 1
ATOM 1169 O O . ILE A 1 142 ? -10.642 -7.621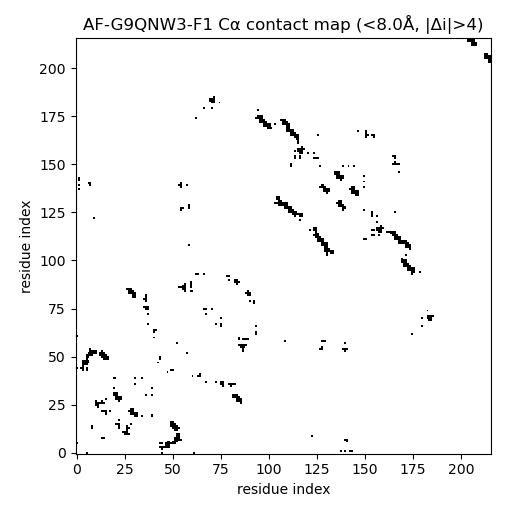 4.329 1.00 95.88 142 ILE A O 1
ATOM 1173 N N . GLY A 1 143 ? -9.195 -6.387 3.143 1.00 96.56 143 GLY A N 1
ATOM 1174 C CA . GLY A 1 143 ? -9.664 -6.766 1.813 1.00 96.56 143 GLY A CA 1
ATOM 1175 C C . GLY A 1 143 ? -10.434 -5.659 1.091 1.00 96.56 143 GLY A C 1
ATOM 1176 O O . GLY A 1 143 ? -10.285 -4.474 1.383 1.00 96.56 143 GLY A O 1
ATOM 1177 N N . ILE A 1 144 ? -11.238 -6.056 0.100 1.00 98.12 144 ILE A N 1
ATOM 1178 C CA . ILE A 1 144 ? -12.133 -5.137 -0.613 1.00 98.12 144 ILE A CA 1
ATOM 1179 C C . ILE A 1 144 ? -13.455 -5.058 0.140 1.00 98.12 144 ILE A C 1
ATOM 1181 O O . ILE A 1 144 ? -14.156 -6.063 0.270 1.00 98.12 144 ILE A O 1
ATOM 1185 N N . THR A 1 145 ? -13.797 -3.881 0.653 1.00 98.00 145 THR A N 1
ATOM 1186 C CA . THR A 1 145 ? -14.993 -3.711 1.476 1.00 98.00 145 THR A CA 1
ATOM 1187 C C . THR A 1 145 ? -15.525 -2.277 1.461 1.00 98.00 145 THR A C 1
ATOM 1189 O O . THR A 1 145 ? -15.032 -1.426 0.723 1.00 98.00 145 THR A O 1
ATOM 1192 N N . THR A 1 146 ? -16.578 -2.013 2.233 1.00 98.38 146 THR A N 1
ATOM 1193 C CA . THR A 1 146 ? -17.220 -0.698 2.313 1.00 98.38 146 THR A CA 1
ATOM 1194 C C . THR A 1 146 ? -16.588 0.198 3.372 1.00 98.38 146 THR A C 1
ATOM 1196 O O . THR A 1 146 ? -15.994 -0.278 4.341 1.00 98.38 146 THR A O 1
ATOM 1199 N N . ARG A 1 147 ? -16.808 1.514 3.241 1.00 97.62 147 ARG A N 1
ATOM 1200 C CA . ARG A 1 147 ? -16.421 2.522 4.246 1.00 97.62 147 ARG A CA 1
ATOM 1201 C C . ARG A 1 147 ? -16.856 2.126 5.659 1.00 97.62 147 ARG A C 1
ATOM 1203 O O . ARG A 1 147 ? -16.062 2.182 6.592 1.00 97.62 147 ARG A O 1
ATOM 1210 N N . GLN A 1 148 ? -18.123 1.728 5.801 1.00 98.38 148 GLN A N 1
ATOM 1211 C CA . GLN A 1 148 ? -18.695 1.369 7.097 1.00 98.38 148 GLN A CA 1
ATOM 1212 C C . GLN A 1 148 ? -18.005 0.137 7.678 1.00 98.38 148 GLN A C 1
ATOM 1214 O O . GLN A 1 148 ? -17.665 0.133 8.853 1.00 98.38 148 GLN A O 1
ATOM 1219 N N . ARG A 1 149 ? -17.711 -0.871 6.850 1.00 98.50 149 ARG A N 1
ATOM 1220 C CA . ARG A 1 149 ? -17.064 -2.090 7.330 1.00 98.50 149 ARG A CA 1
ATOM 1221 C C . ARG A 1 149 ? -15.642 -1.843 7.839 1.00 98.50 149 ARG A C 1
ATOM 1223 O O . ARG A 1 149 ? -15.263 -2.454 8.834 1.00 98.50 149 ARG A O 1
ATOM 1230 N N . ILE A 1 150 ? -14.877 -0.956 7.198 1.00 98.44 150 ILE A N 1
ATOM 1231 C CA . ILE A 1 150 ? -13.549 -0.551 7.696 1.00 98.44 150 ILE A CA 1
ATOM 1232 C C . ILE A 1 150 ? -13.689 0.117 9.069 1.00 98.44 150 ILE A C 1
ATOM 1234 O O . ILE A 1 150 ? -13.009 -0.277 10.014 1.00 98.44 150 ILE A O 1
ATOM 1238 N N . ILE A 1 151 ? -14.620 1.070 9.201 1.00 98.50 151 ILE A N 1
ATOM 1239 C CA . ILE A 1 151 ? -14.906 1.759 10.470 1.00 98.50 151 ILE A CA 1
ATOM 1240 C C . ILE A 1 151 ? -15.309 0.763 11.564 1.00 98.50 151 ILE A C 1
ATOM 1242 O O . ILE A 1 151 ? -14.793 0.840 12.676 1.00 98.50 151 ILE A O 1
ATOM 1246 N N . ASP A 1 152 ? -16.186 -0.192 11.254 1.00 98.50 152 ASP A N 1
ATOM 1247 C CA . ASP A 1 152 ? -16.638 -1.201 12.212 1.00 98.50 152 ASP A CA 1
ATOM 1248 C C . ASP A 1 152 ? -15.468 -2.053 12.714 1.00 98.50 152 ASP A C 1
ATOM 1250 O O . ASP A 1 152 ? -15.344 -2.265 13.918 1.00 98.50 152 ASP A O 1
ATOM 1254 N N . ILE A 1 153 ? -14.584 -2.500 11.811 1.00 97.81 153 ILE A N 1
ATOM 1255 C CA . ILE A 1 153 ? -13.392 -3.284 12.164 1.00 97.81 153 ILE A CA 1
ATOM 1256 C C . ILE A 1 153 ? -12.472 -2.474 13.081 1.00 97.81 153 ILE A C 1
ATOM 1258 O O . ILE A 1 153 ? -12.114 -2.967 14.151 1.00 97.81 153 ILE A O 1
ATOM 1262 N N . LEU A 1 154 ? -12.147 -1.230 12.720 1.00 98.06 154 LEU A N 1
ATOM 1263 C CA . LEU A 1 154 ? -11.319 -0.348 13.551 1.00 98.06 154 LEU A CA 1
ATOM 1264 C C . LEU A 1 154 ? -11.949 -0.116 14.931 1.00 98.06 154 LEU A C 1
ATOM 1266 O O . LEU A 1 154 ? -11.274 -0.189 15.957 1.00 98.06 154 LEU A O 1
ATOM 1270 N N . ASN A 1 155 ? -13.269 0.066 14.982 1.00 98.31 155 ASN A N 1
ATOM 1271 C CA . ASN A 1 155 ? -13.995 0.268 16.230 1.00 98.31 155 ASN A CA 1
ATOM 1272 C C . ASN A 1 155 ? -13.954 -0.944 17.173 1.00 98.31 155 ASN A C 1
ATOM 1274 O O . ASN A 1 155 ? -14.113 -0.746 18.381 1.00 98.31 155 ASN A O 1
ATOM 1278 N N . THR A 1 156 ? -13.717 -2.161 16.661 1.00 97.19 156 THR A N 1
ATOM 1279 C CA . THR A 1 156 ? -13.483 -3.359 17.495 1.00 97.19 156 THR A CA 1
ATOM 1280 C C . THR A 1 156 ? -12.112 -3.374 18.176 1.00 97.19 156 THR A C 1
ATOM 1282 O O . THR A 1 156 ? -11.875 -4.204 19.049 1.00 97.19 156 THR A O 1
ATOM 1285 N N . LYS A 1 157 ? -11.208 -2.472 17.781 1.00 96.62 157 LYS A N 1
ATOM 1286 C CA . LYS A 1 157 ? -9.809 -2.388 18.229 1.00 96.62 157 LYS A CA 1
ATOM 1287 C C . LYS A 1 157 ? -9.544 -1.137 19.065 1.00 96.62 157 LYS A C 1
ATOM 1289 O O . LYS A 1 157 ? -8.454 -0.573 19.041 1.00 96.62 157 LYS A O 1
ATOM 1294 N N . ARG A 1 158 ? -10.578 -0.657 19.754 1.00 97.62 158 ARG A N 1
ATOM 1295 C CA . ARG A 1 158 ? -10.522 0.538 20.595 1.00 97.62 158 ARG A CA 1
ATOM 1296 C C . ARG A 1 158 ? -10.238 0.186 22.047 1.00 97.62 158 ARG A C 1
ATOM 1298 O O . ARG A 1 158 ? -10.563 -0.909 22.502 1.00 97.62 158 ARG A O 1
ATOM 1305 N N . LYS A 1 159 ? -9.686 1.154 22.775 1.00 97.19 159 LYS A N 1
ATOM 1306 C CA . LYS A 1 159 ? -9.533 1.092 24.232 1.00 97.19 159 LYS A CA 1
ATOM 1307 C C . LYS A 1 159 ? -10.889 0.937 24.934 1.00 97.19 159 LYS A C 1
ATOM 1309 O O . LYS A 1 159 ? -11.946 1.197 24.354 1.00 97.19 159 LYS A O 1
ATOM 1314 N N . GLN A 1 160 ? -10.858 0.568 26.213 1.00 96.44 160 GLN A N 1
ATOM 1315 C CA . GLN A 1 160 ? -12.062 0.526 27.048 1.00 96.44 160 GLN A CA 1
ATOM 1316 C C . GLN A 1 160 ? -12.722 1.912 27.145 1.00 96.44 160 GLN A C 1
ATOM 1318 O O . GLN A 1 160 ? -12.031 2.920 27.271 1.00 96.44 160 GLN A O 1
ATOM 1323 N N . ASN A 1 161 ? -14.059 1.944 27.126 1.00 95.75 161 ASN A N 1
ATOM 1324 C CA . ASN A 1 161 ? -14.878 3.165 27.187 1.00 95.75 161 ASN A CA 1
ATOM 1325 C C . ASN A 1 161 ? -14.474 4.236 26.143 1.00 95.75 161 ASN A C 1
ATOM 1327 O O . ASN A 1 161 ? -14.104 5.350 26.519 1.00 95.75 161 ASN A O 1
ATOM 1331 N N . PRO A 1 162 ? -14.506 3.918 24.833 1.00 96.44 162 PRO A N 1
ATOM 1332 C CA . PRO A 1 162 ? -14.104 4.860 23.794 1.00 96.44 162 PRO A CA 1
ATOM 1333 C C . PRO A 1 162 ? -15.142 5.976 23.618 1.00 96.44 162 PRO A C 1
ATOM 1335 O O . PRO A 1 162 ? -16.348 5.729 23.651 1.00 96.44 162 PRO A O 1
ATOM 1338 N N . ASN A 1 163 ? -14.669 7.192 23.357 1.00 96.31 163 ASN A N 1
ATOM 1339 C CA . ASN A 1 163 ? -15.485 8.394 23.182 1.00 96.31 163 ASN A CA 1
ATOM 1340 C C . ASN A 1 163 ? -15.729 8.731 21.705 1.00 96.31 163 ASN A C 1
ATOM 1342 O O . ASN A 1 163 ? -16.732 9.355 21.365 1.00 96.31 163 ASN A O 1
ATOM 1346 N N . GLN A 1 164 ? -14.824 8.320 20.817 1.00 97.69 164 GLN A N 1
ATOM 1347 C CA . GLN A 1 164 ? -14.847 8.655 19.402 1.00 97.69 164 GLN A CA 1
ATOM 1348 C C . GLN A 1 164 ? -14.775 7.391 18.535 1.00 97.69 164 GLN A C 1
ATOM 1350 O O . GLN A 1 164 ? -14.004 6.459 18.778 1.00 97.69 164 GLN A O 1
ATOM 1355 N N . SER A 1 165 ? -15.642 7.334 17.522 1.00 98.25 165 SER A N 1
ATOM 1356 C CA . SER A 1 165 ? -15.599 6.302 16.479 1.00 98.25 165 SER A CA 1
ATOM 1357 C C . SER A 1 165 ? -14.443 6.563 15.520 1.00 98.25 165 SER A C 1
ATOM 1359 O O . SER A 1 165 ? -14.084 7.716 15.285 1.00 98.25 165 SER A O 1
ATOM 1361 N N . ALA A 1 166 ? -13.934 5.508 14.889 1.00 98.50 166 ALA A N 1
ATOM 1362 C CA . ALA A 1 166 ? -13.140 5.637 13.679 1.00 98.50 166 ALA A CA 1
ATOM 1363 C C . ALA A 1 166 ? -13.933 6.347 12.564 1.00 98.50 166 ALA A C 1
ATOM 1365 O O . ALA A 1 166 ? -15.165 6.240 12.497 1.00 98.50 166 ALA A O 1
ATOM 1366 N N . PHE A 1 167 ? -13.233 7.076 11.694 1.00 98.31 167 PHE A N 1
ATOM 1367 C CA . PHE A 1 167 ? -13.832 7.805 10.573 1.00 98.31 167 PHE A CA 1
ATOM 1368 C C . PHE A 1 167 ? -12.845 7.996 9.415 1.00 98.31 167 PHE A C 1
ATOM 1370 O O . PHE A 1 167 ? -11.629 7.944 9.589 1.00 98.31 167 PHE A O 1
ATOM 1377 N N . LEU A 1 168 ? -13.380 8.229 8.215 1.00 97.69 168 LEU A N 1
ATOM 1378 C CA . LEU A 1 168 ? -12.596 8.604 7.038 1.00 97.69 168 LEU A CA 1
ATOM 1379 C C . LEU A 1 168 ? -12.136 10.059 7.173 1.00 97.69 168 LEU A C 1
ATOM 1381 O O . LEU A 1 168 ? -12.964 10.959 7.320 1.00 97.69 168 LEU A O 1
ATOM 1385 N N . THR A 1 169 ? -10.828 10.288 7.125 1.00 97.50 169 THR A N 1
ATOM 1386 C CA . THR A 1 169 ? -10.255 11.639 7.146 1.00 97.50 169 THR A CA 1
ATOM 1387 C C . THR A 1 169 ? -10.469 12.366 5.816 1.00 97.50 169 THR A C 1
ATOM 1389 O O . THR A 1 169 ? -10.871 11.775 4.817 1.00 97.50 169 THR A O 1
ATOM 1392 N N . ASN A 1 170 ? -10.166 13.664 5.790 1.00 96.31 170 ASN A N 1
ATOM 1393 C CA . ASN A 1 170 ? -10.138 14.451 4.559 1.00 96.31 170 ASN A CA 1
ATOM 1394 C C . ASN A 1 170 ? -8.777 14.404 3.844 1.00 96.31 170 ASN A C 1
ATOM 1396 O O . ASN A 1 170 ? -8.559 15.204 2.944 1.00 96.31 170 ASN A O 1
ATOM 1400 N N . GLN A 1 171 ? -7.845 13.532 4.246 1.00 95.69 171 GLN A N 1
ATOM 1401 C CA . GLN A 1 171 ? -6.554 13.397 3.573 1.00 95.69 171 GLN A CA 1
ATOM 1402 C C . GLN A 1 171 ? -6.687 12.493 2.345 1.00 95.69 171 GLN A C 1
ATOM 1404 O O . GLN A 1 171 ? -7.119 11.345 2.453 1.00 95.69 171 GLN A O 1
ATOM 1409 N N . ILE A 1 172 ? -6.263 13.013 1.196 1.00 96.44 172 ILE A N 1
ATOM 1410 C CA . ILE A 1 172 ? -6.260 12.31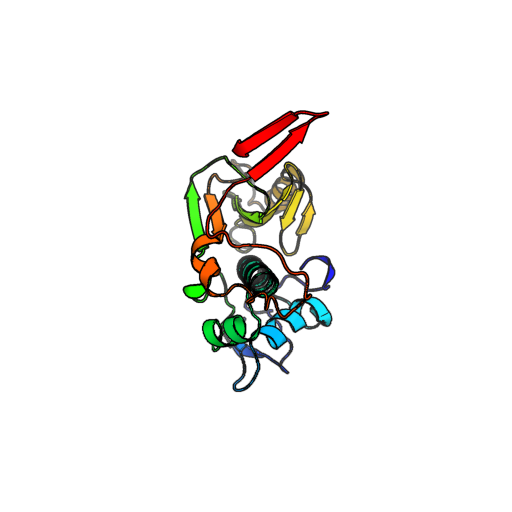5 -0.088 1.00 96.44 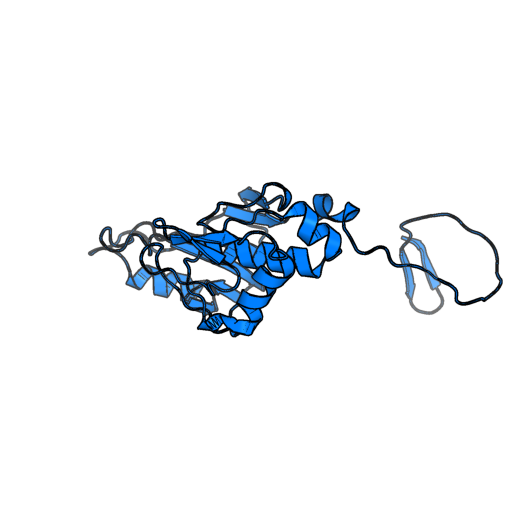172 ILE A CA 1
ATOM 1411 C C . ILE A 1 172 ? -4.839 12.338 -0.645 1.00 96.44 172 ILE A C 1
ATOM 1413 O O . ILE A 1 172 ? -4.280 13.417 -0.853 1.00 96.44 172 ILE A O 1
ATOM 1417 N N . THR A 1 173 ? -4.280 11.163 -0.923 1.00 95.75 173 THR A N 1
ATOM 1418 C CA . THR A 1 173 ? -2.982 10.973 -1.582 1.00 95.75 173 THR A CA 1
ATOM 1419 C C . THR A 1 173 ? -3.191 10.381 -2.973 1.00 95.75 173 THR A C 1
ATOM 1421 O O . THR A 1 173 ? -3.840 9.346 -3.124 1.00 95.75 173 THR A O 1
ATOM 1424 N N . ARG A 1 174 ? -2.633 11.025 -4.002 1.00 93.88 174 ARG A N 1
ATOM 1425 C CA . ARG A 1 174 ? -2.846 10.674 -5.415 1.00 93.88 174 ARG A CA 1
ATOM 1426 C C . ARG A 1 174 ? -1.536 10.719 -6.199 1.00 93.88 174 ARG A C 1
ATOM 1428 O O . ARG A 1 174 ? -0.691 11.574 -5.944 1.00 93.88 174 ARG A O 1
ATOM 1435 N N . LEU A 1 175 ? -1.400 9.838 -7.191 1.00 92.81 175 LEU A N 1
ATOM 1436 C CA . LEU A 1 175 ? -0.335 9.915 -8.196 1.00 92.81 175 LEU A CA 1
ATOM 1437 C C . LEU A 1 175 ? -0.495 11.171 -9.057 1.00 92.81 175 LEU A C 1
ATOM 1439 O O . LEU A 1 175 ? -1.564 11.419 -9.626 1.00 92.81 175 LEU A O 1
ATOM 1443 N N . ASN A 1 176 ? 0.578 11.936 -9.235 1.00 90.44 176 ASN A N 1
ATOM 1444 C CA . ASN A 1 176 ? 0.598 12.988 -10.239 1.00 90.44 176 ASN A CA 1
ATOM 1445 C C . ASN A 1 176 ? 0.883 12.407 -11.631 1.00 90.44 176 ASN A C 1
ATOM 1447 O O . ASN A 1 176 ? 2.004 12.429 -12.121 1.00 90.44 176 ASN A O 1
ATOM 1451 N N . PHE A 1 177 ? -0.152 11.963 -12.341 1.00 83.19 177 PHE A N 1
ATOM 1452 C CA . PHE A 1 177 ? 0.016 11.371 -13.676 1.00 83.19 177 PHE A CA 1
ATOM 1453 C C . PHE A 1 177 ? 0.707 12.276 -14.709 1.00 83.19 177 PHE A C 1
ATOM 1455 O O . PHE A 1 177 ? 1.199 11.777 -15.721 1.00 83.19 177 PHE A O 1
ATOM 1462 N N . ARG A 1 178 ? 0.748 13.600 -14.491 1.00 86.50 178 ARG A N 1
ATOM 1463 C CA . ARG A 1 178 ? 1.427 14.525 -15.408 1.00 86.50 178 ARG A CA 1
ATOM 1464 C C . ARG A 1 178 ? 2.942 14.330 -15.413 1.00 86.50 178 ARG A C 1
ATOM 1466 O O . ARG A 1 178 ? 3.532 14.459 -16.482 1.00 86.50 178 ARG A O 1
ATOM 1473 N N . SER A 1 179 ? 3.554 14.000 -14.272 1.00 86.19 179 SER A N 1
ATOM 1474 C CA . SER A 1 179 ? 5.003 13.747 -14.200 1.00 86.19 179 SER A CA 1
ATOM 1475 C C . SER A 1 179 ? 5.407 12.480 -14.959 1.00 86.19 179 SER A C 1
ATOM 1477 O O . SER A 1 179 ? 6.534 12.380 -15.427 1.00 86.19 179 SER A O 1
ATOM 1479 N N . LEU A 1 180 ? 4.465 11.552 -15.161 1.00 86.69 180 LEU A N 1
ATOM 1480 C CA . LEU A 1 180 ? 4.697 10.269 -15.826 1.00 86.69 180 LEU A CA 1
ATOM 1481 C C . LEU A 1 180 ? 4.553 10.321 -17.356 1.00 86.69 180 LEU A C 1
ATOM 1483 O O . LEU A 1 180 ? 4.914 9.366 -18.043 1.00 86.69 180 LEU A O 1
ATOM 1487 N N . LEU A 1 181 ? 4.018 11.415 -17.914 1.00 87.06 181 LEU A N 1
ATOM 1488 C CA . LEU A 1 181 ? 3.781 11.551 -19.358 1.00 87.06 181 LEU A CA 1
ATOM 1489 C C . LEU A 1 181 ? 5.030 11.328 -20.233 1.00 87.06 181 LEU A C 1
ATOM 1491 O O . LEU A 1 181 ? 4.878 10.665 -21.261 1.00 87.06 181 LEU A O 1
ATOM 1495 N N . PRO A 1 182 ? 6.236 11.815 -19.869 1.00 89.69 182 PRO A N 1
ATOM 1496 C CA . PRO A 1 182 ? 7.439 11.620 -20.682 1.00 89.69 182 PRO A CA 1
ATOM 1497 C C . PRO A 1 182 ? 7.882 10.157 -20.811 1.00 89.69 182 PRO A C 1
ATOM 1499 O O . PRO A 1 182 ? 8.570 9.818 -21.770 1.00 89.69 182 PRO A O 1
ATOM 1502 N N . TYR A 1 183 ? 7.479 9.296 -19.872 1.00 89.00 183 TYR A N 1
ATOM 1503 C CA . TYR A 1 183 ? 7.907 7.894 -19.794 1.00 89.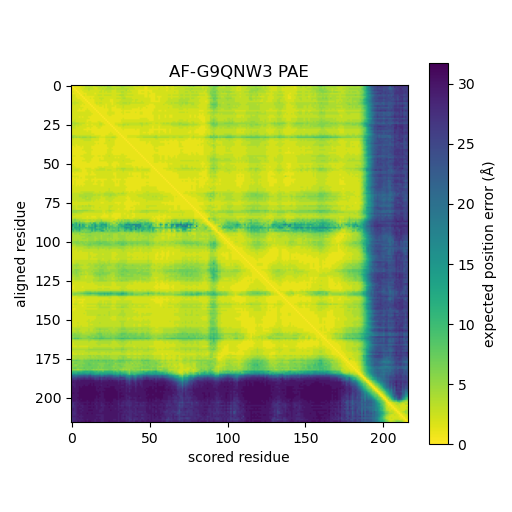00 183 TYR A CA 1
ATOM 1504 C C . TYR A 1 183 ? 6.907 6.918 -20.415 1.00 89.00 183 TYR A C 1
ATOM 1506 O O . TYR A 1 183 ? 7.111 5.704 -20.372 1.00 89.00 183 TYR A O 1
ATOM 1514 N N . LYS A 1 184 ? 5.800 7.418 -20.978 1.00 88.06 184 LYS A N 1
ATOM 1515 C CA . LYS A 1 184 ? 4.817 6.562 -21.645 1.00 88.06 184 LYS A CA 1
ATOM 1516 C C . LYS A 1 184 ? 5.448 5.820 -22.830 1.00 88.06 184 LYS A C 1
ATOM 1518 O O . LYS A 1 184 ? 6.305 6.394 -23.508 1.00 88.06 184 LYS A O 1
ATOM 1523 N N . PRO A 1 185 ? 4.992 4.589 -23.129 1.00 84.56 185 PRO A N 1
ATOM 1524 C CA . PRO A 1 185 ? 5.476 3.842 -24.280 1.00 84.56 185 PRO A CA 1
ATOM 1525 C C . PRO A 1 185 ? 5.360 4.683 -25.547 1.00 84.56 185 PRO A C 1
ATOM 1527 O O . PRO A 1 185 ? 4.296 5.230 -25.859 1.00 84.56 185 PRO A O 1
ATOM 1530 N N . LYS A 1 186 ? 6.458 4.786 -26.296 1.00 79.00 186 LYS A N 1
ATOM 1531 C CA . LYS A 1 186 ? 6.415 5.381 -27.628 1.00 79.00 186 LYS A CA 1
ATOM 1532 C C . LYS A 1 186 ? 5.623 4.427 -28.514 1.00 79.00 186 LYS A C 1
ATOM 1534 O O . LYS A 1 186 ? 6.078 3.327 -28.808 1.00 79.00 186 LYS A O 1
ATOM 1539 N N . ILE A 1 187 ? 4.427 4.833 -28.933 1.00 69.81 187 ILE A N 1
ATOM 1540 C CA . ILE A 1 187 ? 3.711 4.115 -29.988 1.00 69.81 187 ILE A CA 1
ATOM 1541 C C . ILE A 1 187 ? 4.514 4.338 -31.272 1.00 69.81 187 ILE A C 1
ATOM 1543 O O . ILE A 1 187 ? 4.407 5.402 -31.885 1.00 69.81 187 ILE A O 1
ATOM 1547 N N . ASN A 1 188 ? 5.325 3.358 -31.675 1.00 50.16 188 ASN A N 1
ATOM 1548 C CA . ASN A 1 188 ? 5.883 3.334 -33.022 1.00 50.16 188 ASN A CA 1
ATOM 1549 C C . ASN A 1 188 ? 4.714 3.216 -34.003 1.00 50.16 188 ASN A C 1
ATOM 1551 O O . ASN A 1 188 ? 4.102 2.160 -34.154 1.00 50.16 188 ASN A O 1
ATOM 1555 N N . ARG A 1 189 ? 4.372 4.328 -34.654 1.00 46.16 189 ARG A N 1
ATOM 1556 C CA . ARG A 1 189 ? 3.492 4.339 -35.823 1.00 46.16 189 ARG A CA 1
ATOM 1557 C C . ARG A 1 189 ? 4.289 3.877 -37.045 1.00 46.16 189 ARG A C 1
ATOM 1559 O O . ARG A 1 189 ? 4.487 4.654 -37.974 1.00 46.16 189 ARG A O 1
ATOM 1566 N N . ASP A 1 190 ? 4.740 2.629 -37.051 1.00 44.09 190 ASP A N 1
ATOM 1567 C CA . ASP A 1 190 ? 5.420 2.067 -38.217 1.00 44.09 190 ASP A CA 1
ATOM 1568 C C . ASP A 1 190 ? 4.388 1.455 -39.183 1.00 44.09 190 ASP A C 1
ATOM 1570 O O . ASP A 1 190 ? 3.830 0.384 -38.970 1.00 44.09 190 ASP A O 1
ATOM 1574 N N . HIS A 1 191 ? 4.115 2.242 -40.229 1.00 41.34 191 HIS A N 1
ATOM 1575 C CA . HIS A 1 191 ? 3.658 1.898 -41.583 1.00 41.34 191 HIS A CA 1
ATOM 1576 C C . HIS A 1 191 ? 2.470 0.936 -41.793 1.00 41.34 191 HIS A C 1
ATOM 1578 O O . HIS A 1 191 ? 2.636 -0.234 -42.125 1.00 41.34 191 HIS A O 1
ATOM 1584 N N . HIS A 1 192 ? 1.269 1.517 -41.899 1.00 35.81 192 HIS A N 1
ATOM 1585 C CA . HIS A 1 192 ? 0.356 1.144 -42.984 1.00 35.81 192 HIS A CA 1
ATOM 1586 C C . HIS A 1 192 ? 0.412 2.223 -44.072 1.00 35.81 192 HIS A C 1
ATOM 1588 O O . HIS A 1 192 ? -0.008 3.360 -43.862 1.00 35.81 192 HIS A O 1
ATOM 1594 N N . HIS A 1 193 ? 0.960 1.864 -45.234 1.00 39.44 193 HIS A N 1
ATOM 1595 C CA . HIS A 1 193 ? 0.855 2.648 -46.461 1.00 39.44 193 HIS A CA 1
ATOM 1596 C C . HIS A 1 193 ? -0.620 2.851 -46.826 1.00 39.44 193 HIS A C 1
ATOM 1598 O O . HIS A 1 193 ? -1.256 1.943 -47.350 1.00 39.44 193 HIS A O 1
ATOM 1604 N N . VAL A 1 194 ? -1.135 4.062 -46.628 1.00 33.56 194 VAL A N 1
ATOM 1605 C CA . VAL A 1 194 ? -2.173 4.631 -47.490 1.00 33.56 194 VAL A CA 1
ATOM 1606 C C . VAL A 1 194 ? -1.786 6.083 -47.737 1.00 33.56 194 VAL A C 1
ATOM 1608 O O . VAL A 1 194 ? -1.682 6.886 -46.813 1.00 33.56 194 VAL A O 1
ATOM 1611 N N . HIS A 1 195 ? -1.508 6.402 -48.999 1.00 37.34 195 HIS A N 1
ATOM 1612 C CA . HIS A 1 195 ? -1.378 7.772 -49.473 1.00 37.34 195 HIS A CA 1
ATOM 1613 C C . HIS A 1 195 ? -2.614 8.581 -49.068 1.00 37.34 195 HIS A C 1
ATOM 1615 O O . HIS A 1 195 ? -3.699 8.262 -49.541 1.00 37.34 195 HIS A O 1
ATOM 1621 N N . GLN A 1 196 ? -2.445 9.649 -48.285 1.00 33.16 196 GLN A N 1
ATOM 1622 C CA . GLN A 1 196 ? -3.079 10.950 -48.538 1.00 33.16 196 GLN A CA 1
ATOM 1623 C C . GLN A 1 196 ? -2.626 12.005 -47.518 1.00 33.16 196 GLN A C 1
ATOM 1625 O O . GLN A 1 196 ? -2.776 11.843 -46.315 1.00 33.16 196 GLN A O 1
ATOM 1630 N N . HIS A 1 197 ? -2.049 13.076 -48.068 1.00 32.75 197 HIS A N 1
ATOM 1631 C CA . HIS A 1 197 ? -2.037 14.461 -47.594 1.00 32.75 197 HIS A CA 1
ATOM 1632 C C . HIS A 1 197 ? -1.996 14.751 -46.081 1.00 32.75 197 HIS A C 1
ATOM 1634 O O . HIS A 1 197 ? -2.995 14.704 -45.378 1.00 32.75 197 HIS A O 1
ATOM 1640 N N . SER A 1 198 ? -0.815 15.207 -45.653 1.00 41.34 198 SER A N 1
ATOM 1641 C CA . SER A 1 198 ? -0.586 16.381 -44.794 1.00 41.34 198 SER A CA 1
ATOM 1642 C C . SER A 1 198 ? -1.738 16.867 -43.896 1.00 41.34 198 SER A C 1
ATOM 1644 O O . SER A 1 198 ? -2.644 17.538 -44.383 1.00 41.34 198 SER A O 1
ATOM 1646 N N . SER A 1 199 ? -1.560 16.764 -42.578 1.00 35.00 199 SER A N 1
ATOM 1647 C CA . SER A 1 199 ? -1.712 17.927 -41.690 1.00 35.00 199 SER A CA 1
ATOM 1648 C C . SER A 1 199 ? -1.168 17.639 -40.291 1.00 35.00 199 SER A C 1
ATOM 1650 O O . SER A 1 199 ? -1.558 16.680 -39.630 1.00 35.00 199 SER A O 1
ATOM 1652 N N . LEU A 1 200 ? -0.269 18.521 -39.860 1.00 43.81 200 LEU A N 1
ATOM 1653 C CA . LEU A 1 200 ? 0.018 18.847 -38.465 1.00 43.81 200 LEU A CA 1
ATOM 1654 C C . LEU A 1 200 ? -1.272 19.258 -37.716 1.00 43.81 200 LEU A C 1
ATOM 1656 O O . LEU A 1 200 ? -2.267 19.575 -38.363 1.00 43.81 200 LEU A O 1
ATOM 1660 N N . PHE A 1 201 ? -1.184 19.345 -36.380 1.00 39.19 201 PHE A N 1
ATOM 1661 C CA . PHE A 1 201 ? -2.224 19.743 -35.404 1.00 39.19 201 PHE A CA 1
ATOM 1662 C C . PHE A 1 201 ? -3.220 18.637 -35.041 1.00 39.19 201 PHE A C 1
ATOM 1664 O O . PHE A 1 201 ? -3.598 17.829 -35.874 1.00 39.19 201 PHE A O 1
ATOM 1671 N N . SER A 1 202 ? -3.752 18.527 -33.833 1.00 47.12 202 SER A N 1
ATOM 1672 C CA . SER A 1 202 ? -3.545 19.087 -32.488 1.00 47.12 202 SER A CA 1
ATOM 1673 C C . SER A 1 202 ? -4.573 18.324 -31.621 1.00 47.12 202 SER A C 1
ATOM 1675 O O . SER A 1 202 ? -5.207 17.388 -32.109 1.00 47.12 202 SER A O 1
ATOM 1677 N N . ASN A 1 203 ? -4.744 18.668 -30.347 1.00 49.66 203 ASN A N 1
ATOM 1678 C CA . ASN A 1 203 ? -5.718 18.063 -29.427 1.00 49.66 203 ASN A CA 1
ATOM 1679 C C . ASN A 1 203 ? -7.194 18.336 -29.816 1.00 49.66 203 ASN A C 1
ATOM 1681 O O . ASN A 1 203 ? -7.937 18.886 -29.012 1.00 49.66 203 ASN A O 1
ATOM 1685 N N . LEU A 1 204 ? -7.617 18.002 -31.034 1.00 47.97 204 LEU A N 1
ATOM 1686 C CA . LEU A 1 204 ? -8.969 18.235 -31.527 1.00 47.97 204 LEU A CA 1
ATOM 1687 C C . LEU A 1 204 ? -9.803 16.970 -31.318 1.00 47.97 204 LEU A C 1
ATOM 1689 O O . LEU A 1 204 ? -9.462 15.905 -31.843 1.00 47.97 204 LEU A O 1
ATOM 1693 N N . ILE A 1 205 ? -10.895 17.076 -30.561 1.00 65.38 205 ILE A N 1
ATOM 1694 C CA . ILE A 1 205 ? -11.846 15.971 -30.415 1.00 65.38 205 ILE A CA 1
ATOM 1695 C C . ILE A 1 205 ? -12.978 16.201 -31.408 1.00 65.38 205 ILE A C 1
ATOM 1697 O O . ILE A 1 205 ? -13.688 17.202 -31.355 1.00 65.38 205 ILE A O 1
ATOM 1701 N N . ILE A 1 206 ? -13.165 15.246 -32.316 1.00 64.06 206 ILE A N 1
ATOM 1702 C CA . ILE A 1 206 ? -14.242 15.289 -33.302 1.00 64.06 206 ILE A CA 1
ATOM 1703 C C . ILE A 1 206 ? -15.340 14.330 -32.859 1.00 64.06 206 ILE A C 1
ATOM 1705 O O . ILE A 1 206 ? -15.108 13.126 -32.751 1.00 64.06 206 ILE A O 1
ATOM 1709 N N . SER A 1 207 ? -16.543 14.856 -32.632 1.00 51.81 207 SER A N 1
ATOM 1710 C CA . SER A 1 207 ? -17.729 14.044 -32.348 1.00 51.81 207 SER A CA 1
ATOM 1711 C C . SER A 1 207 ? -18.751 14.180 -33.471 1.00 51.81 207 SER A C 1
ATOM 1713 O O . SER A 1 207 ? -19.000 15.277 -33.982 1.00 51.81 207 SER A O 1
ATOM 1715 N N . LYS A 1 208 ? -19.345 13.051 -33.869 1.00 58.78 208 LYS A N 1
ATOM 1716 C CA . LYS A 1 208 ? -20.360 12.984 -34.922 1.00 58.78 208 LYS A CA 1
ATOM 1717 C C . LYS A 1 208 ? -21.671 12.477 -34.337 1.00 58.78 208 LYS A C 1
ATOM 1719 O O . LYS A 1 208 ? -21.732 11.357 -33.836 1.00 58.78 208 LYS A O 1
ATOM 1724 N N . ILE A 1 209 ? -22.718 13.293 -34.432 1.00 60.44 209 ILE A N 1
ATOM 1725 C CA . ILE A 1 209 ? -24.075 12.923 -34.019 1.00 60.44 209 ILE A CA 1
ATOM 1726 C C . ILE A 1 209 ? -24.990 13.094 -35.231 1.00 60.44 209 ILE A C 1
ATOM 1728 O O . ILE A 1 209 ? -25.194 14.199 -35.738 1.00 60.44 209 ILE A O 1
ATOM 1732 N N . GLY A 1 210 ? -25.510 11.973 -35.732 1.00 73.94 210 GLY A N 1
ATOM 1733 C CA . GLY A 1 210 ? -26.248 11.931 -36.994 1.00 73.94 210 GLY A CA 1
ATOM 1734 C C . GLY A 1 210 ? -25.372 12.342 -38.186 1.00 73.94 210 GLY A C 1
ATOM 1735 O O . GLY A 1 210 ? -24.259 11.844 -38.361 1.00 73.94 210 GLY A O 1
ATOM 1736 N N . SER A 1 211 ? -25.868 13.256 -39.024 1.00 70.19 211 SER A N 1
ATOM 1737 C CA . SER A 1 211 ? -25.148 13.766 -40.201 1.00 70.19 211 SER A CA 1
ATOM 1738 C C . SER A 1 211 ? -24.262 14.985 -39.921 1.00 70.19 211 SER A C 1
ATOM 1740 O O . SER A 1 211 ? -23.596 15.463 -40.839 1.00 70.19 211 SER A O 1
ATOM 1742 N N . LYS A 1 212 ? -24.218 15.487 -38.679 1.00 38.88 212 LYS A N 1
ATOM 1743 C CA . LYS A 1 212 ? -23.437 16.675 -38.313 1.00 38.88 212 LYS A CA 1
ATOM 1744 C C . LYS A 1 212 ? -22.167 16.318 -37.548 1.00 38.88 212 LYS A C 1
ATOM 1746 O O . LYS A 1 212 ? -22.156 15.413 -36.712 1.00 38.88 212 LYS A O 1
ATOM 1751 N N . THR A 1 213 ? -21.117 17.078 -37.836 1.00 76.62 213 THR A N 1
ATOM 1752 C CA . THR A 1 213 ? -19.789 16.946 -37.234 1.00 76.62 213 THR A CA 1
ATOM 1753 C C . THR A 1 213 ? -19.496 18.174 -36.383 1.00 76.62 213 THR A C 1
ATOM 1755 O O . THR A 1 213 ? -19.700 19.299 -36.840 1.00 76.62 213 THR A O 1
ATOM 1758 N N . TYR A 1 214 ? -19.001 17.947 -35.169 1.00 65.00 214 TYR A N 1
ATOM 1759 C CA . TYR A 1 214 ? -18.606 18.985 -34.223 1.00 65.00 214 TYR A CA 1
ATOM 1760 C C . TYR A 1 214 ? -17.113 18.869 -33.927 1.00 65.00 214 TYR A C 1
ATOM 1762 O O . TYR A 1 214 ? -16.594 17.760 -33.782 1.00 65.00 214 TYR A O 1
ATOM 1770 N N . LEU A 1 215 ? -16.448 20.019 -33.842 1.00 74.31 215 LEU A N 1
ATOM 1771 C CA . LEU A 1 215 ? -15.040 20.143 -33.475 1.00 74.31 215 LEU A CA 1
ATOM 1772 C C . LEU A 1 215 ? -14.982 20.780 -32.081 1.00 74.31 215 LEU A C 1
ATOM 1774 O O . LEU A 1 215 ? -15.549 21.859 -31.896 1.00 74.31 215 LEU A O 1
ATOM 1778 N N . LEU A 1 216 ? -14.365 20.080 -31.126 1.00 54.03 216 LEU A N 1
ATOM 1779 C CA . LEU A 1 216 ? -14.129 20.518 -29.745 1.00 54.03 216 LEU A CA 1
ATOM 1780 C C . LEU A 1 216 ? -12.649 20.843 -29.543 1.00 54.03 216 LEU A C 1
ATOM 1782 O O . LEU A 1 216 ? -11.808 20.017 -29.980 1.00 54.03 216 LEU A O 1
#

Nearest PDB structures (foldseek):
  7c9j-assembly1_A  TM=9.694E-01  e=3.519E-25  Geobacillus stearothermophilus
  4pa5-assembly1_B  TM=9.708E-01  e=3.017E-24  Bacillus subtilis subsp. subtilis str. 168

Solvent-accessible surface area (backbone atoms only — not comparable to full-atom values): 12403 Å² total; per-residue (Å²): 106,83,88,22,52,52,41,62,23,52,48,93,62,36,44,60,53,66,92,39,30,43,78,44,97,76,35,27,36,36,55,38,88,95,49,55,37,62,58,50,56,49,41,50,50,74,49,4,69,51,28,22,41,39,40,48,32,50,51,52,52,50,50,53,52,53,48,57,76,60,32,27,66,70,53,46,30,63,77,39,61,76,44,52,48,40,50,87,50,68,67,74,90,63,42,73,46,74,48,79,54,87,83,82,48,68,67,27,36,34,41,32,42,16,87,33,28,22,83,91,46,62,84,36,42,43,47,47,28,34,30,67,45,101,61,34,30,43,26,66,74,80,38,79,43,37,69,64,57,54,30,53,56,38,53,75,40,39,36,86,88,60,89,56,73,32,44,77,54,45,49,40,35,36,71,47,66,75,79,49,57,85,43,37,63,80,78,78,85,78,78,81,93,67,94,74,80,91,75,85,86,72,96,66,48,75,51,73,62,88,97,46,78,45,84,86

Mean predicted aligned error: 8.73 Å

Organism: NCBI:txid665952